Protein AF-A0A8S4NE63-F1 (afdb_monomer)

pLDDT: mean 76.61, std 19.75, range [28.47, 95.75]

Radius of gyration: 24.08 Å; Cα contacts (8 Å, |Δi|>4): 137; chains: 1; bounding box: 53×68×52 Å

Solvent-accessible surface area (backbone atoms only — not comparable to full-atom values): 14336 Å² total; per-residue (Å²): 134,92,79,85,94,75,84,70,96,78,74,45,88,95,63,77,79,89,84,83,63,96,71,78,83,85,83,58,92,89,65,84,88,86,85,87,80,88,84,86,62,91,88,54,95,63,92,72,51,78,50,92,50,95,82,35,42,81,83,86,81,90,81,88,78,76,79,88,54,84,86,70,75,74,86,55,63,64,88,93,41,57,55,80,74,49,83,29,73,80,66,88,80,49,66,39,70,41,96,84,15,52,44,50,57,41,59,74,69,42,43,67,58,50,45,57,51,38,66,75,46,26,34,55,83,29,82,46,61,39,70,66,29,44,54,50,50,55,50,40,38,73,74,33,59,38,64,48,38,67,66,35,38,52,53,48,50,53,53,45,54,74,75,36,84,82,48,63,47,47,54,36,17,67,54,26,35,50,72,61,52,57,59,46,53,59,51,51,55,59,60,64,72,65,82,78,92,76,84,78,83,79,80,82,79,80,79,82,78,88,76,90,84,89,132

Foldseek 3Di:
DDDDPDDDPPDDPVDDDDDDDPDDDDDDPPDDDDFDDDDDCPPPPDDADDDDDPSHDDTDDDDDDPDDDPLVPDFDADVPDGPSVQPFPPPVQASQADQNDRLRCCLPPPVVVLLVVLVVQFDLQLQAGDPSLQVVLVVCLVPPPLSVDPVSVVVSVRVCVVVPVPCSSSVSRNCSCVVVVVVVVVVVVVVVPDDDPPDDDDDPDPDDDDDDDDD

Mean predicted aligned error: 13.95 Å

Sequence (215 aa):
MIASLGEDEVYDYDSPVMRTYETPFELRERDEGLLTCNYNSMSKNSTTYWGDATSDEMCYAFVRYYPFNENMKYITNQGTRDACAVDTLSDGDTLGVVDGCDLDNFIKNEIPGIANATEMICDVTGLSCYSECLDAKKELIKTNVCVREEDAIEMTESFLSAAYFDLEPFWRAFHSCDEKIAAEETKDGNKAATMTTSLTLTALVFLNAFTKLFT

Structure (mmCIF, N/CA/C/O backbone):
data_AF-A0A8S4NE63-F1
#
_entry.id   AF-A0A8S4NE63-F1
#
loop_
_atom_site.group_PDB
_atom_site.id
_atom_site.type_symbol
_atom_site.label_atom_id
_atom_site.label_alt_id
_atom_site.label_comp_id
_atom_site.label_asym_id
_atom_site.label_entity_id
_atom_site.label_seq_id
_atom_site.pdbx_PDB_ins_code
_atom_site.Cartn_x
_atom_site.Cartn_y
_atom_site.Cartn_z
_atom_site.occupancy
_atom_site.B_iso_or_equiv
_atom_site.auth_seq_id
_atom_site.auth_comp_id
_atom_site.auth_asym_id
_atom_site.auth_atom_id
_atom_site.pdbx_PDB_model_num
ATOM 1 N N . MET A 1 1 ? 13.220 -22.358 -16.185 1.00 52.00 1 MET A N 1
ATOM 2 C CA . MET A 1 1 ? 14.647 -22.033 -15.951 1.00 52.00 1 MET A CA 1
ATOM 3 C C . MET A 1 1 ? 14.646 -20.720 -15.196 1.00 52.00 1 MET A C 1
ATOM 5 O O . MET A 1 1 ? 13.924 -19.841 -15.633 1.00 52.00 1 MET A O 1
ATOM 9 N N . ILE A 1 2 ? 15.353 -20.604 -14.071 1.00 68.00 2 ILE A N 1
ATOM 10 C CA . ILE A 1 2 ? 15.421 -19.343 -13.314 1.00 68.00 2 ILE A CA 1
ATOM 11 C C . ILE A 1 2 ? 16.606 -18.551 -13.868 1.00 68.00 2 ILE A C 1
ATOM 13 O O . ILE A 1 2 ? 17.734 -19.045 -13.835 1.00 68.00 2 ILE A O 1
ATOM 17 N N . ALA A 1 3 ? 16.346 -17.369 -14.419 1.00 75.38 3 ALA A N 1
ATOM 18 C CA . ALA A 1 3 ? 17.374 -16.430 -14.854 1.00 75.38 3 ALA A CA 1
ATOM 19 C C . ALA A 1 3 ? 17.484 -15.301 -13.821 1.00 75.38 3 ALA A C 1
ATOM 21 O O . ALA A 1 3 ? 16.465 -14.758 -13.403 1.00 75.38 3 ALA A O 1
ATOM 22 N N . SER A 1 4 ? 18.704 -14.954 -13.402 1.00 81.69 4 SER A N 1
ATOM 23 C CA . SER A 1 4 ? 18.925 -13.798 -12.525 1.00 81.69 4 SER A CA 1
ATOM 24 C C . SER A 1 4 ? 19.098 -12.538 -13.369 1.00 81.69 4 SER A C 1
ATOM 26 O O . SER A 1 4 ? 20.006 -12.465 -14.199 1.00 81.69 4 SER A O 1
ATOM 28 N N . LEU A 1 5 ? 18.223 -11.551 -13.152 1.00 79.62 5 LEU A N 1
ATOM 29 C CA . LEU A 1 5 ? 18.270 -10.233 -13.797 1.00 79.62 5 LEU A CA 1
ATOM 30 C C . LEU A 1 5 ? 19.201 -9.249 -13.078 1.00 79.62 5 LEU A C 1
ATOM 32 O O . LEU A 1 5 ? 19.330 -8.104 -13.515 1.00 79.62 5 LEU A O 1
ATOM 36 N N . GLY A 1 6 ? 19.856 -9.673 -11.998 1.00 79.12 6 GLY A N 1
ATOM 37 C CA . GLY A 1 6 ? 20.811 -8.873 -11.245 1.00 79.12 6 GLY A CA 1
ATOM 38 C C . GLY A 1 6 ? 20.745 -9.160 -9.750 1.00 79.12 6 GLY A C 1
ATOM 39 O O . GLY A 1 6 ? 19.672 -9.338 -9.190 1.00 79.12 6 GLY A O 1
ATOM 40 N N . GLU A 1 7 ? 21.912 -9.178 -9.117 1.00 83.56 7 GLU A N 1
ATOM 41 C CA . GLU A 1 7 ? 22.068 -9.221 -7.664 1.00 83.56 7 GLU A CA 1
ATOM 42 C C . GLU A 1 7 ? 22.929 -8.037 -7.228 1.00 83.56 7 GLU A C 1
ATOM 44 O O . GLU A 1 7 ? 23.972 -7.768 -7.837 1.00 83.56 7 GLU A O 1
ATOM 49 N N . ASP A 1 8 ? 22.472 -7.289 -6.232 1.00 83.56 8 ASP A N 1
ATOM 50 C CA . ASP A 1 8 ? 23.224 -6.191 -5.640 1.00 83.56 8 ASP A CA 1
ATOM 51 C C . ASP A 1 8 ? 23.355 -6.433 -4.137 1.00 83.56 8 ASP A C 1
ATOM 53 O O . ASP A 1 8 ? 22.449 -6.140 -3.362 1.00 83.56 8 ASP A O 1
ATOM 57 N N . GLU A 1 9 ? 24.470 -7.052 -3.739 1.00 80.81 9 GLU A N 1
ATOM 58 C CA . GLU A 1 9 ? 24.724 -7.402 -2.336 1.00 80.81 9 GLU A CA 1
ATOM 59 C C . GLU A 1 9 ? 24.854 -6.160 -1.439 1.00 80.81 9 GLU A C 1
ATOM 61 O O . GLU A 1 9 ? 24.621 -6.242 -0.233 1.00 80.81 9 GLU A O 1
ATOM 66 N N . VAL A 1 10 ? 25.239 -5.014 -2.015 1.00 82.06 10 VAL A N 1
ATOM 67 C CA . VAL A 1 10 ? 25.464 -3.753 -1.297 1.00 82.06 10 VAL A CA 1
ATOM 68 C C . VAL A 1 10 ? 24.826 -2.612 -2.085 1.00 82.06 10 VAL A C 1
ATOM 70 O O . VAL A 1 10 ? 25.502 -1.695 -2.551 1.00 82.06 10 VAL A O 1
ATOM 73 N N . TYR A 1 11 ? 23.507 -2.693 -2.245 1.00 83.81 11 TYR A N 1
ATOM 74 C CA . TYR A 1 11 ? 22.735 -1.624 -2.863 1.00 83.81 11 TYR A CA 1
ATOM 75 C C . TYR A 1 11 ? 22.861 -0.318 -2.060 1.00 83.81 11 TYR A C 1
ATOM 77 O O . TYR A 1 11 ? 22.680 -0.306 -0.841 1.00 83.81 11 TYR A O 1
ATOM 85 N N . ASP A 1 12 ? 23.145 0.780 -2.764 1.00 84.75 12 ASP A N 1
ATOM 86 C CA . ASP A 1 12 ? 23.167 2.141 -2.230 1.00 84.75 12 ASP A CA 1
ATOM 87 C C . ASP A 1 12 ? 22.096 2.980 -2.936 1.00 84.75 12 ASP A C 1
ATOM 89 O O . ASP A 1 12 ? 22.158 3.206 -4.150 1.00 84.75 12 ASP A O 1
ATOM 93 N N . TYR A 1 13 ? 21.114 3.443 -2.160 1.00 81.62 13 TYR A N 1
ATOM 94 C CA . TYR A 1 13 ? 20.011 4.265 -2.651 1.00 81.62 13 TYR A CA 1
ATOM 95 C C . TYR A 1 13 ? 20.493 5.576 -3.290 1.00 81.62 13 TYR A C 1
ATOM 97 O O . TYR A 1 13 ? 19.913 6.026 -4.279 1.00 81.62 13 TYR A O 1
ATOM 105 N N . ASP A 1 14 ? 21.588 6.158 -2.790 1.00 85.62 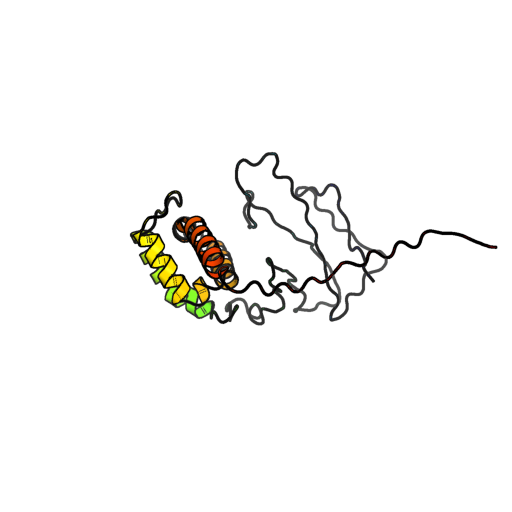14 ASP A N 1
ATOM 106 C CA . ASP A 1 14 ? 22.144 7.409 -3.316 1.00 85.62 14 ASP A CA 1
ATOM 107 C C . ASP A 1 14 ? 22.943 7.199 -4.618 1.00 85.62 14 ASP A C 1
ATOM 109 O O . ASP A 1 14 ? 23.322 8.164 -5.291 1.00 85.62 14 ASP A O 1
ATOM 113 N N . SER A 1 15 ? 23.189 5.944 -5.011 1.00 88.69 15 SER A N 1
ATOM 114 C CA . SER A 1 15 ? 23.967 5.594 -6.201 1.00 88.69 15 SER A CA 1
ATOM 115 C C . SER A 1 15 ? 23.384 4.391 -6.969 1.00 88.69 15 SER A C 1
ATOM 117 O O . SER A 1 15 ? 24.072 3.378 -7.150 1.00 88.69 15 SER A O 1
ATOM 119 N N . PRO A 1 16 ? 22.152 4.488 -7.508 1.00 87.12 16 PRO A N 1
ATOM 120 C CA . PRO A 1 16 ? 21.534 3.390 -8.242 1.00 87.12 16 PRO A CA 1
ATOM 121 C C . PRO A 1 16 ? 22.257 3.122 -9.571 1.00 87.12 16 PRO A C 1
ATOM 123 O O . PRO A 1 16 ? 22.572 4.039 -10.335 1.00 87.12 16 PRO A O 1
ATOM 126 N N . VAL A 1 17 ? 22.474 1.843 -9.894 1.00 86.94 17 VAL A N 1
ATOM 127 C CA . VAL A 1 17 ? 23.171 1.420 -11.119 1.00 86.94 17 VAL A CA 1
ATOM 128 C C . VAL A 1 17 ? 22.215 0.707 -12.072 1.00 86.94 17 VAL A C 1
ATOM 130 O O . VAL A 1 17 ? 21.671 -0.350 -11.765 1.00 86.94 17 VAL A O 1
ATOM 133 N N . MET A 1 18 ? 22.077 1.236 -13.290 1.00 87.00 18 MET A N 1
ATOM 134 C CA . MET A 1 18 ? 21.388 0.539 -14.379 1.00 87.00 18 MET A CA 1
ATOM 135 C C . MET A 1 18 ? 22.341 -0.440 -15.067 1.00 87.00 18 MET A C 1
ATOM 137 O O . MET A 1 18 ? 23.312 -0.029 -15.705 1.00 87.00 18 MET A O 1
ATOM 141 N N . ARG A 1 19 ? 22.046 -1.740 -14.986 1.00 87.06 19 ARG A N 1
ATOM 142 C CA . ARG A 1 19 ? 22.823 -2.785 -15.668 1.00 87.06 19 ARG A CA 1
ATOM 143 C C . ARG A 1 19 ? 22.271 -3.026 -17.069 1.00 87.06 19 ARG A C 1
ATOM 145 O O . ARG A 1 19 ? 21.065 -3.143 -17.261 1.00 87.06 19 ARG A O 1
ATOM 152 N N . THR A 1 20 ? 23.166 -3.083 -18.052 1.00 87.38 20 THR A N 1
ATOM 153 C CA . THR A 1 20 ? 22.828 -3.429 -19.438 1.00 87.38 20 THR A CA 1
ATOM 154 C C . THR A 1 20 ? 23.432 -4.786 -19.760 1.00 87.38 20 THR A C 1
ATOM 156 O O . THR A 1 20 ? 24.616 -5.004 -19.519 1.00 87.38 20 THR A O 1
ATOM 159 N N . TYR A 1 21 ? 22.621 -5.684 -20.308 1.00 86.31 21 TYR A N 1
ATOM 160 C CA . TYR A 1 21 ? 23.040 -7.026 -20.692 1.00 86.31 21 TYR A CA 1
ATOM 161 C C . TYR A 1 21 ? 23.361 -7.068 -22.186 1.00 86.31 21 TYR A C 1
ATOM 163 O O . TYR A 1 21 ? 22.580 -6.570 -22.993 1.00 86.31 21 TYR A O 1
ATOM 171 N N . GLU A 1 22 ? 24.498 -7.667 -22.561 1.00 88.19 22 GLU A N 1
ATOM 172 C CA . GLU A 1 22 ? 24.872 -7.828 -23.977 1.00 88.19 22 GLU A CA 1
ATOM 173 C C . GLU A 1 22 ? 23.848 -8.676 -24.740 1.00 88.19 22 GLU A C 1
ATOM 175 O O . GLU A 1 22 ? 23.527 -8.387 -25.890 1.00 88.19 22 GLU A O 1
ATOM 180 N N . THR A 1 23 ? 23.319 -9.711 -24.083 1.00 88.88 23 THR A N 1
ATOM 181 C CA . THR A 1 23 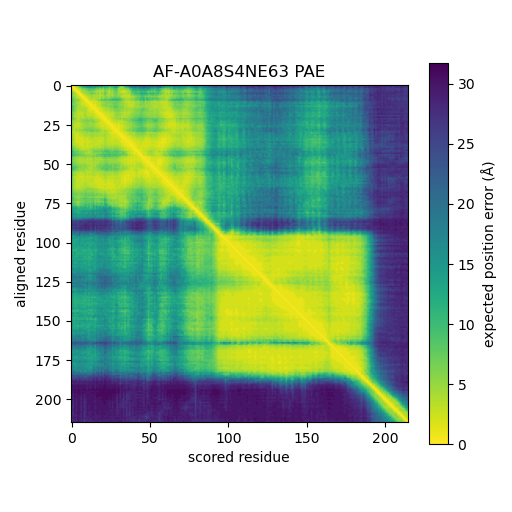? 22.194 -10.506 -24.578 1.00 88.88 23 THR A CA 1
ATOM 182 C C . THR A 1 23 ? 20.961 -10.179 -23.737 1.00 88.88 23 THR A C 1
ATOM 184 O O . THR A 1 23 ? 20.974 -10.457 -22.537 1.00 88.88 23 THR A O 1
ATOM 187 N N . PRO A 1 24 ? 19.909 -9.584 -24.325 1.00 87.50 24 PRO A N 1
ATOM 188 C CA . PRO A 1 24 ? 18.663 -9.312 -23.619 1.00 87.50 24 PRO A CA 1
ATOM 189 C C . PRO A 1 24 ? 17.991 -10.597 -23.134 1.00 87.50 24 PRO A C 1
ATOM 191 O O . PRO A 1 24 ? 18.050 -11.632 -23.801 1.00 87.50 24 PRO A O 1
ATOM 194 N N . PHE A 1 25 ? 17.306 -10.509 -21.998 1.00 88.31 25 PHE A N 1
ATOM 195 C CA . PHE A 1 25 ? 16.437 -11.578 -21.525 1.00 88.31 25 PHE A CA 1
ATOM 196 C C . PHE A 1 25 ? 15.101 -11.521 -22.265 1.00 88.31 25 PHE A C 1
ATOM 198 O O . PHE A 1 25 ? 14.496 -10.456 -22.390 1.00 88.31 25 PHE A O 1
ATOM 205 N N . GLU A 1 26 ? 14.645 -12.670 -22.753 1.00 89.12 26 GLU A N 1
ATOM 206 C CA . GLU A 1 26 ? 13.307 -12.817 -23.319 1.00 89.12 26 GLU A CA 1
ATOM 207 C C . GLU A 1 26 ? 12.349 -13.208 -22.191 1.00 89.12 26 GLU A C 1
ATOM 209 O O . GLU A 1 26 ? 12.474 -14.300 -21.639 1.00 89.12 26 GLU A O 1
ATOM 214 N N . LEU A 1 27 ? 11.420 -12.312 -21.850 1.00 85.19 27 LEU A N 1
ATOM 215 C CA . LEU A 1 27 ? 10.306 -12.599 -20.948 1.00 85.19 27 LEU A CA 1
ATOM 216 C C . LEU A 1 27 ? 9.079 -12.958 -21.789 1.00 85.19 27 LEU A C 1
ATOM 218 O O . LEU A 1 27 ? 8.706 -12.206 -22.694 1.00 85.19 27 LEU A O 1
ATOM 222 N N . ARG A 1 28 ? 8.465 -14.105 -21.512 1.00 86.25 28 ARG A N 1
ATOM 223 C CA . ARG A 1 28 ? 7.280 -14.604 -22.213 1.00 86.25 28 ARG A CA 1
ATOM 224 C C . ARG A 1 28 ? 6.052 -14.551 -21.319 1.00 86.25 28 ARG A C 1
ATOM 226 O O . ARG A 1 28 ? 6.136 -14.426 -20.101 1.00 86.25 28 ARG A O 1
ATOM 233 N N . GLU A 1 29 ? 4.887 -14.671 -21.945 1.00 81.38 29 GLU A N 1
ATOM 234 C CA . GLU A 1 29 ? 3.635 -14.836 -21.212 1.00 81.38 29 GLU A CA 1
ATOM 235 C C . GLU A 1 29 ? 3.746 -16.009 -20.229 1.00 81.38 29 GLU A C 1
ATOM 237 O O . GLU A 1 29 ? 4.175 -17.101 -20.613 1.00 81.38 29 GLU A O 1
ATOM 242 N N . ARG A 1 30 ? 3.289 -15.781 -18.989 1.00 80.44 30 ARG A N 1
ATOM 243 C CA . ARG A 1 30 ? 3.319 -16.727 -17.856 1.00 80.44 30 ARG A CA 1
ATOM 244 C C . ARG A 1 30 ? 4.692 -16.978 -17.232 1.00 80.44 30 ARG A C 1
ATOM 246 O O . ARG A 1 30 ? 4.792 -17.848 -16.370 1.00 80.44 30 ARG A O 1
ATOM 253 N N . ASP A 1 31 ? 5.725 -16.250 -17.640 1.00 84.38 31 ASP A N 1
ATOM 254 C CA . ASP A 1 31 ? 6.942 -16.197 -16.838 1.00 84.38 31 ASP A CA 1
ATOM 255 C C . ASP A 1 31 ? 6.675 -15.414 -15.543 1.00 84.38 31 ASP A C 1
ATOM 257 O O . ASP A 1 31 ? 5.925 -14.437 -15.535 1.00 84.38 31 ASP A O 1
ATOM 261 N N . GLU A 1 32 ? 7.307 -15.840 -14.451 1.00 81.62 32 GLU A N 1
ATOM 262 C CA . GLU A 1 32 ? 7.187 -15.212 -13.134 1.00 81.62 32 GLU A CA 1
ATOM 263 C C . GLU A 1 32 ? 8.479 -14.467 -12.785 1.00 81.62 32 GLU A C 1
ATOM 265 O O . GLU A 1 32 ? 9.588 -14.994 -12.936 1.00 81.62 32 GLU A O 1
ATOM 270 N N . GLY A 1 33 ? 8.332 -13.232 -12.306 1.00 82.12 33 GLY A N 1
ATOM 271 C CA . GLY A 1 33 ? 9.422 -12.447 -11.740 1.00 82.12 33 GLY A CA 1
ATOM 272 C C . GLY A 1 33 ? 9.457 -12.590 -10.222 1.00 82.12 33 GLY A C 1
ATOM 273 O O . GLY A 1 33 ? 8.422 -12.504 -9.569 1.00 82.12 33 GLY A O 1
ATOM 274 N N . LEU A 1 34 ? 10.650 -12.767 -9.655 1.00 85.56 34 LEU A N 1
ATOM 275 C CA . LEU A 1 34 ? 10.867 -12.724 -8.210 1.00 85.56 34 LEU A CA 1
ATOM 276 C C . LEU A 1 34 ? 11.848 -11.600 -7.885 1.00 85.56 34 LEU A C 1
ATOM 278 O O . LEU A 1 34 ? 12.967 -11.583 -8.401 1.00 85.56 34 LEU A O 1
ATOM 282 N N . LEU A 1 35 ? 11.429 -10.693 -7.006 1.00 87.00 35 LEU A N 1
ATOM 283 C CA . LEU A 1 35 ? 12.271 -9.659 -6.419 1.00 87.00 35 LEU A CA 1
ATOM 284 C C . LEU A 1 35 ? 12.392 -9.919 -4.919 1.00 87.00 35 LEU A C 1
ATOM 286 O O . LEU A 1 35 ? 11.386 -10.032 -4.224 1.00 87.00 35 LEU A O 1
ATOM 290 N N . THR A 1 36 ? 13.626 -9.978 -4.428 1.00 89.19 36 THR A N 1
ATOM 291 C CA . THR A 1 36 ? 13.920 -10.112 -3.000 1.00 89.19 36 THR A CA 1
ATOM 292 C C . THR A 1 36 ? 14.719 -8.899 -2.550 1.00 89.19 36 THR A C 1
ATOM 294 O O . THR A 1 36 ? 15.833 -8.687 -3.027 1.00 89.19 36 THR A O 1
ATOM 297 N N . CYS A 1 37 ? 14.168 -8.130 -1.613 1.00 89.50 37 CYS A N 1
ATOM 298 C CA . CYS A 1 37 ? 14.857 -7.024 -0.955 1.00 89.50 37 CYS A CA 1
ATOM 299 C C . CYS A 1 37 ? 15.244 -7.428 0.472 1.00 89.50 37 CYS A C 1
ATOM 301 O O . CYS A 1 37 ? 14.449 -8.035 1.188 1.00 89.50 37 CYS A O 1
ATOM 303 N N . ASN A 1 38 ? 16.468 -7.095 0.884 1.00 90.88 38 ASN A N 1
ATOM 304 C CA . ASN A 1 38 ? 16.950 -7.325 2.244 1.00 90.88 38 ASN A CA 1
ATOM 305 C C . ASN A 1 38 ? 17.094 -5.981 2.961 1.00 90.88 38 ASN A C 1
ATOM 307 O O . ASN A 1 38 ? 17.802 -5.101 2.477 1.00 90.88 38 ASN A O 1
ATOM 311 N N . TYR A 1 39 ? 16.464 -5.849 4.127 1.00 89.12 39 TYR A N 1
ATOM 312 C CA . TYR A 1 39 ? 16.448 -4.614 4.913 1.00 89.12 39 TYR A CA 1
ATOM 313 C C . TYR A 1 39 ? 17.247 -4.760 6.206 1.00 89.12 39 TYR A C 1
ATOM 315 O O . TYR A 1 39 ? 17.322 -5.842 6.793 1.00 89.12 39 TYR A O 1
ATOM 323 N N . ASN A 1 40 ? 17.808 -3.650 6.687 1.00 88.50 40 ASN A N 1
ATOM 324 C CA . ASN A 1 40 ? 18.495 -3.585 7.973 1.00 88.50 40 ASN A CA 1
ATOM 325 C C . ASN A 1 40 ? 17.795 -2.593 8.908 1.00 88.50 40 ASN A C 1
ATOM 327 O O . ASN A 1 40 ? 17.952 -1.382 8.783 1.00 88.50 40 ASN A O 1
ATOM 331 N N . SER A 1 41 ? 17.078 -3.124 9.896 1.00 90.12 41 SER A N 1
ATOM 332 C CA . SER A 1 41 ? 16.345 -2.343 10.895 1.00 90.12 41 SER A CA 1
ATOM 333 C C . SER A 1 41 ? 17.103 -2.143 12.215 1.00 90.12 41 SER A C 1
ATOM 335 O O . SER A 1 41 ? 16.537 -1.597 13.157 1.00 90.12 41 SER A O 1
ATOM 337 N N . MET A 1 42 ? 18.387 -2.529 12.316 1.00 92.31 42 MET A N 1
ATOM 338 C CA . MET A 1 42 ? 19.141 -2.488 13.586 1.00 92.31 42 MET A CA 1
ATOM 339 C C . MET A 1 42 ? 19.244 -1.090 14.217 1.00 92.31 42 MET A C 1
ATOM 341 O O . MET A 1 42 ? 19.470 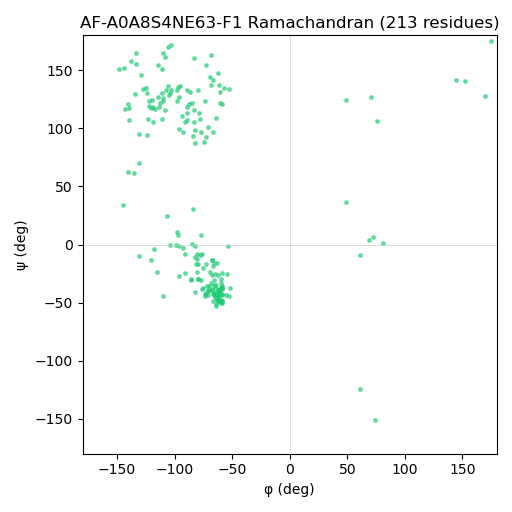-0.977 15.420 1.00 92.31 42 MET A O 1
ATOM 345 N N . SER A 1 43 ? 19.123 -0.027 13.419 1.00 89.62 43 SER A N 1
ATOM 346 C CA . SER A 1 43 ? 19.185 1.368 13.873 1.00 89.62 43 SER A CA 1
ATOM 347 C C . SER A 1 43 ? 17.812 2.024 14.066 1.00 89.62 43 SER A C 1
ATOM 349 O O . SER A 1 43 ? 17.751 3.196 14.442 1.00 89.62 43 SER A O 1
ATOM 351 N N . LYS A 1 44 ? 16.712 1.307 13.803 1.00 87.19 44 LYS A N 1
ATOM 352 C CA . LYS A 1 44 ? 15.344 1.830 13.893 1.00 87.19 44 LYS A CA 1
ATOM 353 C C . LYS A 1 44 ? 14.727 1.446 15.241 1.00 87.19 44 LYS A C 1
ATOM 355 O O . LYS A 1 44 ? 14.830 0.309 15.686 1.00 87.19 44 LYS A O 1
ATOM 360 N N . ASN A 1 45 ? 14.065 2.409 15.884 1.00 89.62 45 ASN A N 1
ATOM 361 C CA . ASN A 1 45 ? 13.383 2.213 17.174 1.00 89.62 45 ASN A CA 1
ATOM 362 C C . ASN A 1 45 ? 11.880 1.927 17.023 1.00 89.62 45 ASN A C 1
ATOM 364 O O . ASN A 1 45 ? 11.181 1.757 18.019 1.00 89.62 45 ASN A O 1
ATOM 368 N N . SER A 1 46 ? 11.382 1.921 15.792 1.00 82.19 46 SER A N 1
ATOM 369 C CA . SER A 1 46 ? 9.993 1.661 15.436 1.00 82.19 46 SER A CA 1
ATOM 370 C C . SER A 1 46 ? 9.956 0.759 14.211 1.00 82.19 46 SER A C 1
ATOM 372 O O . SER A 1 46 ? 10.919 0.719 13.441 1.00 82.19 46 SER A O 1
ATOM 374 N N . THR A 1 47 ? 8.841 0.058 14.025 1.00 81.88 47 THR A N 1
ATOM 375 C CA . THR A 1 47 ? 8.559 -0.644 12.773 1.00 81.88 47 THR A CA 1
ATOM 376 C C . THR A 1 47 ? 8.582 0.351 11.617 1.00 81.88 47 THR A C 1
ATOM 378 O O . THR A 1 47 ? 8.032 1.448 11.734 1.00 81.88 47 THR A O 1
ATOM 381 N N . THR A 1 48 ? 9.242 -0.025 10.525 1.00 80.06 48 THR A N 1
ATOM 382 C CA . THR A 1 48 ? 9.206 0.711 9.262 1.00 80.06 48 THR A CA 1
ATOM 383 C C . THR A 1 48 ? 8.306 -0.045 8.297 1.00 80.06 48 THR A C 1
ATOM 385 O O . THR A 1 48 ? 8.443 -1.261 8.161 1.00 80.06 48 THR A O 1
ATOM 388 N N . TYR A 1 49 ? 7.378 0.672 7.674 1.00 81.25 49 TYR A N 1
ATOM 389 C CA . TYR A 1 49 ? 6.410 0.127 6.728 1.00 81.25 49 TYR A CA 1
ATOM 390 C C . TYR A 1 49 ? 6.777 0.528 5.302 1.00 81.25 49 TYR A C 1
ATOM 392 O O . TYR A 1 49 ? 7.678 1.344 5.088 1.00 81.25 49 TYR A O 1
ATOM 400 N N . TRP A 1 50 ? 6.095 -0.074 4.331 1.00 82.12 50 TRP A N 1
ATOM 401 C CA . TRP A 1 50 ? 6.201 0.360 2.946 1.00 82.12 50 TRP A CA 1
ATOM 402 C C . TRP A 1 50 ? 5.604 1.764 2.782 1.00 82.12 50 TRP A C 1
ATOM 404 O O . TRP A 1 50 ? 4.575 2.058 3.390 1.00 82.12 50 TRP A O 1
ATOM 414 N N . GLY A 1 51 ? 6.218 2.616 1.960 1.00 74.00 51 GLY A N 1
ATOM 415 C CA . GLY A 1 51 ? 5.683 3.948 1.679 1.00 74.00 51 GLY A CA 1
ATOM 416 C C . GLY A 1 51 ? 6.591 4.819 0.818 1.00 74.00 51 GLY A C 1
ATOM 417 O O . GLY A 1 51 ? 7.709 4.434 0.477 1.00 74.00 51 GLY A O 1
ATOM 418 N N . ASP A 1 52 ? 6.086 6.005 0.468 1.00 74.88 52 ASP A N 1
ATOM 419 C CA . ASP A 1 52 ? 6.773 6.972 -0.397 1.00 74.88 52 ASP A CA 1
ATOM 420 C C . ASP A 1 52 ? 7.648 7.988 0.356 1.00 74.88 52 ASP A C 1
ATOM 422 O O . ASP A 1 52 ? 8.392 8.759 -0.263 1.00 74.88 52 ASP A O 1
ATOM 426 N N . ALA A 1 53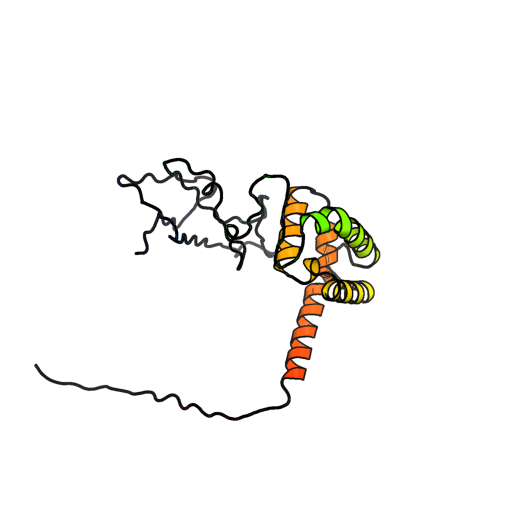 ? 7.583 8.017 1.691 1.00 73.88 53 ALA A N 1
ATOM 427 C CA . ALA A 1 53 ? 8.375 8.943 2.489 1.00 73.88 53 ALA A CA 1
ATOM 428 C C . ALA A 1 53 ? 9.798 8.422 2.741 1.00 73.88 53 ALA A C 1
ATOM 430 O O . ALA A 1 53 ? 10.084 7.232 2.712 1.00 73.88 53 ALA A O 1
ATOM 431 N N . THR A 1 54 ? 10.713 9.330 3.092 1.00 81.81 54 THR A N 1
ATOM 432 C CA . THR A 1 54 ? 12.101 8.975 3.450 1.00 81.81 54 THR A CA 1
ATOM 433 C C . THR A 1 54 ? 12.220 8.187 4.758 1.00 81.81 54 THR A C 1
ATOM 435 O O . THR A 1 54 ? 13.292 7.669 5.077 1.00 81.81 54 THR A O 1
ATOM 438 N N . SER A 1 55 ? 11.152 8.142 5.555 1.00 82.38 55 SER A N 1
ATOM 439 C CA . SER A 1 55 ? 11.047 7.308 6.754 1.00 82.38 55 SER A CA 1
ATOM 440 C C . SER A 1 55 ? 10.672 5.861 6.455 1.00 82.38 55 SER A C 1
ATOM 442 O O . SER A 1 55 ? 10.871 5.023 7.340 1.00 82.38 55 SER A O 1
ATOM 444 N N . ASP A 1 56 ? 10.156 5.604 5.256 1.00 83.94 56 ASP A N 1
ATOM 445 C CA . ASP A 1 56 ? 9.511 4.363 4.847 1.00 83.94 56 ASP A CA 1
ATOM 446 C C . ASP A 1 56 ? 10.462 3.538 3.970 1.00 83.94 56 ASP A C 1
ATOM 448 O O . ASP A 1 56 ? 11.551 3.992 3.608 1.00 83.94 56 ASP A O 1
ATOM 452 N N . GLU A 1 57 ? 10.077 2.303 3.656 1.00 87.31 57 GLU A N 1
ATOM 453 C CA . GLU A 1 57 ? 10.862 1.407 2.801 1.00 87.31 57 GLU A CA 1
ATOM 454 C C . GLU A 1 57 ? 10.145 1.102 1.482 1.00 87.31 57 GLU A C 1
ATOM 456 O O . GLU A 1 57 ? 8.920 1.105 1.384 1.00 87.31 57 GLU A O 1
ATOM 461 N N . MET A 1 58 ? 10.919 0.771 0.450 1.00 86.25 58 MET A N 1
ATOM 462 C CA . MET A 1 58 ? 10.408 0.351 -0.858 1.00 86.25 58 MET A CA 1
ATOM 463 C C . MET A 1 58 ? 11.143 -0.897 -1.344 1.00 86.25 58 MET A C 1
ATOM 465 O O . MET A 1 58 ? 12.295 -1.136 -0.979 1.00 86.25 58 MET A O 1
ATOM 469 N N . CYS A 1 59 ? 10.503 -1.685 -2.208 1.00 86.62 59 CYS A N 1
ATOM 470 C CA . CYS A 1 59 ? 11.134 -2.813 -2.898 1.00 86.62 59 CYS A CA 1
ATOM 471 C C . CYS A 1 59 ? 10.830 -2.734 -4.393 1.00 86.62 59 CYS A C 1
ATOM 473 O O . CYS A 1 59 ? 9.778 -3.191 -4.836 1.00 86.62 59 CYS A O 1
ATOM 475 N N . TYR A 1 60 ? 11.738 -2.147 -5.176 1.00 86.12 60 TYR A N 1
ATOM 476 C CA . TYR A 1 60 ? 11.534 -1.970 -6.614 1.00 86.12 60 TYR A CA 1
ATOM 477 C C . TYR A 1 60 ? 12.705 -2.468 -7.449 1.00 86.12 60 TYR A C 1
ATOM 479 O O . TYR A 1 60 ? 13.872 -2.305 -7.098 1.00 86.12 60 TYR A O 1
ATOM 487 N N . ALA A 1 61 ? 12.365 -3.001 -8.621 1.00 86.31 61 ALA A N 1
ATOM 488 C CA . ALA A 1 61 ? 13.295 -3.247 -9.708 1.00 86.31 61 ALA A CA 1
ATOM 489 C C . ALA A 1 61 ? 12.813 -2.504 -10.956 1.00 86.31 61 ALA A C 1
ATOM 491 O O . ALA A 1 61 ? 11.702 -2.717 -11.438 1.00 86.31 61 ALA A O 1
ATOM 492 N N . PHE A 1 62 ? 13.666 -1.641 -11.505 1.00 87.12 62 PHE A N 1
ATOM 493 C CA . PHE A 1 62 ? 13.360 -0.899 -12.724 1.00 87.12 62 PHE A CA 1
ATOM 494 C C . PHE A 1 62 ? 13.894 -1.652 -13.942 1.00 87.12 62 PHE A C 1
ATOM 496 O O . PHE A 1 62 ? 15.104 -1.724 -14.166 1.00 87.12 62 PHE A O 1
ATOM 503 N N . VAL A 1 63 ? 12.989 -2.188 -14.761 1.00 86.88 63 VAL A N 1
ATOM 504 C CA . VAL A 1 63 ? 13.339 -2.944 -15.970 1.00 86.88 63 VAL A CA 1
ATOM 505 C C . VAL A 1 63 ? 13.074 -2.099 -17.212 1.00 86.88 63 VAL A C 1
ATOM 507 O O . VAL A 1 63 ? 11.983 -1.569 -17.409 1.00 86.88 63 VAL A O 1
ATOM 510 N N . ARG A 1 64 ? 14.076 -1.991 -18.090 1.00 88.69 64 ARG A N 1
ATOM 511 C CA . ARG A 1 64 ? 13.907 -1.439 -19.442 1.00 88.69 64 ARG A CA 1
ATOM 512 C C . ARG A 1 64 ? 13.759 -2.595 -20.421 1.00 88.69 64 ARG A C 1
ATOM 514 O O . ARG A 1 64 ? 14.654 -3.431 -20.504 1.00 88.69 64 ARG A O 1
ATOM 521 N N . TYR A 1 65 ? 12.664 -2.622 -21.169 1.00 89.19 65 TYR A N 1
ATOM 522 C CA . TYR A 1 65 ? 12.350 -3.705 -22.098 1.00 89.19 65 TYR A CA 1
ATOM 523 C C . TYR A 1 65 ? 11.895 -3.165 -23.459 1.00 89.19 65 TYR A C 1
ATOM 525 O O . TYR A 1 65 ? 11.584 -1.982 -23.614 1.00 89.19 65 TYR A O 1
ATOM 533 N N . TYR A 1 66 ? 11.887 -4.043 -24.459 1.00 89.56 66 TYR A N 1
ATOM 534 C CA . TYR A 1 66 ? 11.329 -3.786 -25.782 1.00 89.56 66 TYR A CA 1
ATOM 535 C C . TYR A 1 66 ? 10.769 -5.094 -26.376 1.00 89.56 66 TYR A C 1
ATOM 537 O O . TYR A 1 66 ? 11.315 -6.159 -26.083 1.00 89.56 66 TYR A O 1
ATOM 545 N N . PRO A 1 67 ? 9.736 -5.038 -27.241 1.00 91.50 67 PRO A N 1
ATOM 546 C CA . PRO A 1 67 ? 8.950 -3.854 -27.606 1.00 91.50 67 PRO A CA 1
ATOM 547 C C . PRO A 1 67 ? 8.094 -3.338 -26.438 1.00 91.50 67 PRO A C 1
ATOM 549 O O . PRO A 1 67 ? 7.889 -4.040 -25.455 1.00 91.50 67 PRO A O 1
ATOM 552 N N . PHE A 1 68 ? 7.616 -2.095 -26.540 1.00 85.62 68 PHE A N 1
ATOM 553 C CA . PHE A 1 68 ? 6.723 -1.513 -25.535 1.00 85.62 68 PHE A CA 1
ATOM 554 C C . PHE A 1 68 ? 5.419 -2.316 -25.425 1.00 85.62 68 PHE A C 1
ATOM 556 O O . PHE A 1 68 ? 4.830 -2.676 -26.445 1.00 85.62 68 PHE A O 1
ATOM 563 N N . ASN A 1 69 ? 4.967 -2.551 -24.193 1.00 81.00 69 ASN A N 1
ATOM 564 C CA . ASN A 1 69 ? 3.715 -3.223 -23.875 1.00 81.00 69 ASN A CA 1
ATOM 565 C C . ASN A 1 69 ? 3.052 -2.495 -22.701 1.00 81.00 69 ASN A C 1
ATOM 567 O O . ASN A 1 69 ? 3.600 -2.439 -21.604 1.00 81.00 69 ASN A O 1
ATOM 571 N N . GLU A 1 70 ? 1.867 -1.933 -22.912 1.00 75.81 70 GLU A N 1
ATOM 572 C CA . GLU A 1 70 ? 1.184 -1.152 -21.878 1.00 75.81 70 GLU A CA 1
ATOM 573 C C . GLU A 1 70 ? 0.828 -1.959 -20.623 1.00 75.81 70 GLU A C 1
ATOM 575 O O . GLU A 1 70 ? 0.820 -1.389 -19.533 1.00 75.81 70 GLU A O 1
ATOM 580 N N . ASN A 1 71 ? 0.653 -3.276 -20.759 1.00 71.75 71 ASN A N 1
ATOM 581 C CA . ASN A 1 71 ? 0.347 -4.185 -19.653 1.00 71.75 71 ASN A CA 1
ATOM 582 C C . ASN A 1 71 ? 1.572 -4.496 -18.776 1.00 71.75 71 ASN A C 1
ATOM 584 O O . ASN A 1 71 ? 1.442 -5.114 -17.729 1.00 71.75 71 ASN A O 1
ATOM 588 N N . MET A 1 72 ? 2.772 -4.075 -19.187 1.00 73.56 72 MET A N 1
ATOM 589 C CA . MET A 1 72 ? 4.025 -4.288 -18.451 1.00 73.56 72 MET A CA 1
ATOM 590 C C . MET A 1 72 ? 4.546 -2.997 -17.798 1.00 73.56 72 MET A C 1
ATOM 592 O O . MET A 1 72 ? 5.751 -2.840 -17.599 1.00 73.56 72 MET A O 1
ATOM 596 N N . LYS A 1 73 ? 3.668 -2.025 -17.516 1.00 71.94 73 LYS A N 1
ATOM 597 C CA . LYS A 1 73 ? 4.057 -0.770 -16.848 1.00 71.94 73 LYS A CA 1
ATOM 598 C C . LYS A 1 73 ? 4.403 -0.980 -15.374 1.00 71.94 73 LYS A C 1
ATOM 600 O O . LYS A 1 73 ? 5.404 -0.438 -14.917 1.00 71.94 73 LYS A O 1
ATOM 605 N N . TYR A 1 74 ? 3.599 -1.771 -14.666 1.00 72.31 74 TYR A N 1
ATOM 606 C CA . TYR A 1 74 ? 3.768 -2.065 -13.247 1.00 72.31 74 TYR A CA 1
ATOM 607 C C . TYR A 1 74 ? 3.440 -3.533 -13.004 1.00 72.31 74 TYR A C 1
ATOM 609 O O . TYR A 1 74 ? 2.341 -3.983 -13.310 1.00 72.31 74 TYR A O 1
ATOM 617 N N . ILE A 1 75 ? 4.413 -4.269 -12.477 1.00 74.69 75 ILE A N 1
ATOM 618 C CA . ILE A 1 75 ? 4.251 -5.654 -12.041 1.00 74.69 75 ILE A CA 1
ATOM 619 C C . ILE A 1 75 ? 4.677 -5.645 -10.581 1.00 74.69 75 ILE A C 1
ATOM 621 O O . ILE A 1 75 ? 5.848 -5.423 -10.277 1.00 74.69 75 ILE A O 1
ATOM 625 N N . THR A 1 76 ? 3.714 -5.781 -9.683 1.00 72.56 76 THR A N 1
ATOM 626 C CA . THR A 1 76 ? 3.943 -5.721 -8.242 1.00 72.56 76 THR A CA 1
ATOM 627 C C . THR A 1 76 ? 3.023 -6.709 -7.555 1.00 72.56 76 THR A C 1
ATOM 629 O O . THR A 1 76 ? 1.944 -6.995 -8.060 1.00 72.56 76 THR A O 1
ATOM 632 N N . ASN A 1 77 ? 3.454 -7.208 -6.406 1.00 69.62 77 ASN A N 1
ATOM 633 C CA . ASN A 1 77 ? 2.611 -7.964 -5.498 1.00 69.62 77 ASN A CA 1
ATOM 634 C C . ASN A 1 77 ? 2.678 -7.273 -4.139 1.00 69.62 77 ASN A C 1
ATOM 636 O O . ASN A 1 77 ? 3.766 -6.915 -3.682 1.00 69.62 77 ASN A O 1
ATOM 640 N N . GLN A 1 78 ? 1.530 -7.088 -3.497 1.00 66.12 78 GLN A N 1
ATOM 641 C CA . GLN A 1 78 ? 1.447 -6.604 -2.119 1.00 66.12 78 GLN A CA 1
ATOM 642 C C . GLN A 1 78 ? 0.950 -7.764 -1.257 1.00 66.12 78 GLN A C 1
ATOM 644 O O . GLN A 1 78 ? -0.186 -8.208 -1.395 1.00 66.12 78 GLN A O 1
ATOM 649 N N . GLY A 1 79 ? 1.840 -8.335 -0.441 1.00 68.00 79 GLY A N 1
ATOM 650 C CA . GLY A 1 79 ? 1.531 -9.539 0.333 1.00 68.00 79 GLY A CA 1
ATOM 651 C C . GLY A 1 79 ? 1.188 -10.737 -0.562 1.00 68.00 79 GLY A C 1
ATOM 652 O O . GLY A 1 79 ? 1.981 -11.136 -1.416 1.00 68.00 79 GLY A O 1
ATOM 653 N N . THR A 1 80 ? 0.011 -11.328 -0.355 1.00 61.31 80 THR A N 1
ATOM 654 C CA . THR A 1 80 ? -0.518 -12.439 -1.167 1.00 61.31 80 THR A CA 1
ATOM 655 C C . THR A 1 80 ? -1.198 -11.993 -2.458 1.00 61.31 80 THR A C 1
ATOM 657 O O . THR A 1 80 ? -1.655 -12.845 -3.223 1.00 61.31 80 THR A O 1
ATOM 660 N N . ARG A 1 81 ? -1.271 -10.685 -2.721 1.00 61.22 81 ARG A N 1
ATOM 661 C CA . ARG A 1 81 ? -1.998 -10.148 -3.868 1.00 61.22 81 ARG A CA 1
ATOM 662 C C . ARG A 1 81 ? -1.151 -10.103 -5.115 1.00 61.22 81 ARG A C 1
ATOM 664 O O . ARG A 1 81 ? -0.062 -9.533 -5.114 1.00 61.22 81 ARG A O 1
ATOM 671 N N . ASP A 1 82 ? -1.725 -10.620 -6.189 1.00 62.59 82 ASP A N 1
ATOM 672 C CA . ASP A 1 82 ? -1.255 -10.387 -7.543 1.00 62.59 82 ASP A CA 1
ATOM 673 C C . ASP A 1 82 ? -1.833 -9.052 -8.035 1.00 62.59 82 ASP A C 1
ATOM 675 O O . ASP A 1 82 ? -3.027 -8.971 -8.333 1.00 62.59 82 ASP A O 1
ATOM 679 N N . ALA A 1 83 ? -1.028 -7.983 -8.104 1.00 58.19 83 ALA A N 1
ATOM 680 C CA . ALA A 1 83 ? -1.545 -6.702 -8.600 1.00 58.19 83 ALA A CA 1
ATOM 681 C C . ALA A 1 83 ? -1.899 -6.759 -10.096 1.00 58.19 83 ALA A C 1
ATOM 683 O O . ALA A 1 83 ? -2.605 -5.879 -10.581 1.00 58.19 83 ALA A O 1
ATOM 684 N N . CYS A 1 84 ? -1.465 -7.798 -10.822 1.00 56.53 84 CYS A N 1
ATOM 685 C CA . CYS A 1 84 ? -1.919 -8.074 -12.182 1.00 56.53 84 CYS A CA 1
ATOM 686 C C . CYS A 1 84 ? -3.295 -8.764 -12.224 1.00 56.53 84 CYS A C 1
ATOM 688 O O . CYS A 1 84 ? -3.928 -8.749 -13.276 1.00 56.53 84 CYS A O 1
ATOM 690 N N . ALA A 1 85 ? -3.778 -9.341 -11.115 1.00 53.44 85 ALA A N 1
ATOM 691 C CA . ALA A 1 85 ? -5.136 -9.886 -10.999 1.00 53.44 85 ALA A CA 1
ATOM 692 C C . ALA A 1 85 ? -6.188 -8.810 -10.674 1.00 53.44 85 ALA A C 1
ATOM 694 O O . ALA A 1 85 ? -7.390 -9.066 -10.759 1.00 53.44 85 ALA A O 1
ATOM 695 N N . VAL A 1 86 ? -5.745 -7.599 -10.323 1.00 52.72 86 VAL A N 1
ATOM 696 C CA . VAL A 1 86 ? -6.611 -6.435 -10.149 1.00 52.72 86 VAL A CA 1
ATOM 697 C C . VAL A 1 86 ? -6.872 -5.838 -11.536 1.00 52.72 86 VAL A C 1
ATOM 699 O O . VAL A 1 86 ? -6.165 -4.940 -11.987 1.00 52.72 86 VAL A O 1
ATOM 702 N N . ASP A 1 87 ? -7.905 -6.343 -12.217 1.00 45.28 87 ASP A N 1
ATOM 703 C CA . ASP A 1 87 ? -8.401 -5.910 -13.544 1.00 45.28 87 ASP A CA 1
ATOM 704 C C . ASP A 1 87 ? -8.717 -4.389 -13.657 1.00 45.28 87 ASP A C 1
ATOM 706 O O . ASP A 1 87 ? -9.139 -3.898 -14.708 1.00 45.28 87 ASP A O 1
ATOM 710 N N . THR A 1 88 ? -8.551 -3.608 -12.585 1.00 43.81 88 THR A N 1
ATOM 711 C CA . THR A 1 88 ? -9.142 -2.274 -12.422 1.00 43.81 88 THR A CA 1
ATOM 712 C C . THR A 1 88 ? -8.169 -1.109 -12.291 1.00 43.81 88 THR A C 1
ATOM 714 O O . THR A 1 88 ? -8.624 0.024 -12.383 1.00 43.81 88 THR A O 1
ATOM 717 N N . LEU A 1 89 ? -6.847 -1.310 -12.251 1.00 46.69 89 LEU A N 1
ATOM 718 C CA . LEU A 1 89 ? -5.898 -0.182 -12.397 1.00 46.69 89 LEU A CA 1
ATOM 719 C C . LEU A 1 89 ? -5.739 0.299 -13.855 1.00 46.69 89 LEU A C 1
ATOM 721 O O . LEU A 1 89 ? -4.884 1.132 -14.162 1.00 46.69 89 LEU A O 1
ATOM 725 N N . SER A 1 90 ? -6.579 -0.218 -14.753 1.00 40.78 90 SER A N 1
ATOM 726 C CA . SER A 1 90 ? -6.523 -0.025 -16.201 1.00 40.78 90 SER A CA 1
ATOM 727 C C . SER A 1 90 ? -6.796 1.408 -16.669 1.00 40.78 90 SER A C 1
ATOM 729 O O . SER A 1 90 ? -6.399 1.735 -17.780 1.00 40.78 90 SER A O 1
ATOM 731 N N . ASP A 1 91 ? -7.413 2.273 -15.856 1.00 42.91 91 ASP A N 1
ATOM 732 C CA . ASP A 1 91 ? -7.818 3.616 -16.304 1.00 42.91 91 ASP A CA 1
ATOM 733 C C . ASP A 1 91 ? -7.707 4.708 -15.223 1.00 42.91 91 ASP A C 1
ATOM 735 O O . ASP A 1 91 ? -8.504 5.630 -15.202 1.00 42.91 91 ASP A O 1
ATOM 739 N N . GLY A 1 92 ? -6.733 4.652 -14.308 1.00 47.34 92 GLY A N 1
ATOM 740 C CA . GLY A 1 92 ? -6.313 5.807 -13.481 1.00 47.34 92 GLY A CA 1
ATOM 741 C C . GLY A 1 92 ? -7.336 6.475 -12.531 1.00 47.34 92 GLY A C 1
ATOM 742 O O . GLY A 1 92 ? -6.913 7.284 -11.713 1.00 47.34 92 GLY A O 1
ATOM 743 N N . ASP A 1 93 ? -8.628 6.132 -12.596 1.00 51.03 93 ASP A N 1
ATOM 744 C CA . ASP A 1 93 ? -9.748 6.812 -11.919 1.00 51.03 93 ASP A CA 1
ATOM 745 C C . ASP A 1 93 ? -10.691 5.849 -11.159 1.00 51.03 93 ASP A C 1
ATOM 747 O O . ASP A 1 93 ? -11.560 6.307 -10.409 1.00 51.03 93 ASP A O 1
ATOM 751 N N . THR A 1 94 ? -10.546 4.529 -11.330 1.00 58.25 94 THR A N 1
ATOM 752 C CA . THR A 1 94 ? -11.373 3.505 -10.661 1.00 58.25 94 THR A CA 1
ATOM 753 C C . THR A 1 94 ? -10.500 2.470 -9.966 1.00 58.25 94 THR A C 1
ATOM 755 O O . THR A 1 94 ? -9.556 1.969 -10.564 1.00 58.25 94 THR A O 1
ATOM 758 N N . LEU A 1 95 ? -10.823 2.134 -8.720 1.00 68.31 95 LEU A N 1
ATOM 759 C CA . LEU A 1 95 ? -10.111 1.129 -7.922 1.00 68.31 95 LEU A CA 1
ATOM 760 C C . LEU A 1 95 ? -10.707 -0.270 -8.094 1.00 68.31 95 LEU A C 1
ATOM 762 O O . LEU A 1 95 ? -9.994 -1.266 -7.976 1.00 68.31 95 LEU A O 1
ATOM 766 N N . GLY A 1 96 ? -11.985 -0.355 -8.468 1.00 75.19 96 GLY A N 1
ATOM 767 C CA . GLY A 1 96 ? -12.646 -1.616 -8.790 1.00 75.19 96 GLY A CA 1
ATOM 768 C C . GLY A 1 96 ? -12.983 -2.494 -7.589 1.00 75.19 96 GLY A C 1
ATOM 769 O O . GLY A 1 96 ? -13.270 -1.988 -6.506 1.00 75.19 96 GLY A O 1
ATOM 770 N N . VAL A 1 97 ? -13.018 -3.816 -7.809 1.00 81.19 97 VAL A N 1
ATOM 771 C CA . VAL A 1 97 ? -13.475 -4.799 -6.812 1.00 81.19 97 VAL A CA 1
ATOM 772 C C . VAL A 1 97 ? -12.312 -5.644 -6.291 1.00 81.19 97 VAL A C 1
ATOM 774 O O . VAL A 1 97 ? -11.665 -6.333 -7.075 1.00 81.19 97 VAL A O 1
ATOM 777 N N . VAL A 1 98 ? -12.101 -5.652 -4.973 1.00 76.19 98 VAL A N 1
ATOM 778 C CA . VAL A 1 98 ? -11.075 -6.447 -4.271 1.00 76.19 98 VAL A CA 1
ATOM 779 C C . VAL A 1 98 ? -11.753 -7.336 -3.235 1.00 76.19 98 VAL A C 1
ATOM 781 O O . VAL A 1 98 ? -12.455 -6.832 -2.370 1.00 76.19 98 VAL A O 1
ATOM 784 N N . ASP A 1 99 ? -11.621 -8.658 -3.356 1.00 79.25 99 ASP A N 1
ATOM 785 C CA . ASP A 1 99 ? -12.238 -9.648 -2.449 1.00 79.25 99 ASP A CA 1
ATOM 786 C C . ASP A 1 99 ? -13.739 -9.432 -2.184 1.00 79.25 99 ASP A C 1
ATOM 788 O O . ASP A 1 99 ? -14.277 -9.653 -1.101 1.00 79.25 99 ASP A O 1
ATOM 792 N N . GLY A 1 100 ? -14.455 -8.986 -3.220 1.00 83.44 100 GLY A N 1
ATOM 793 C CA . GLY A 1 100 ? -15.885 -8.680 -3.144 1.00 83.44 100 GLY A CA 1
ATOM 794 C C . GLY A 1 100 ? -16.217 -7.308 -2.546 1.00 83.44 100 GLY A C 1
ATOM 795 O O . GLY A 1 100 ? -17.396 -6.964 -2.467 1.00 83.44 100 GLY A O 1
ATOM 796 N N . CYS A 1 101 ? -15.216 -6.512 -2.172 1.00 87.94 101 CYS A N 1
ATOM 797 C CA . CYS A 1 101 ? -15.353 -5.098 -1.847 1.00 87.94 101 CYS A CA 1
ATOM 798 C C . CYS A 1 101 ? -15.291 -4.232 -3.108 1.00 87.94 101 CYS A C 1
ATOM 800 O O . CYS A 1 101 ? -14.279 -4.231 -3.798 1.00 87.94 101 CYS A O 1
ATOM 802 N N . ASP A 1 102 ? -16.337 -3.449 -3.374 1.00 90.00 102 ASP A N 1
ATOM 803 C CA . ASP A 1 102 ? -16.301 -2.341 -4.337 1.00 90.00 102 ASP A CA 1
ATOM 804 C C . ASP A 1 102 ? -15.577 -1.144 -3.698 1.00 90.00 102 ASP A C 1
ATOM 806 O O . ASP A 1 102 ? -16.171 -0.381 -2.929 1.00 90.00 102 ASP A O 1
ATOM 810 N N . LEU A 1 103 ? -14.279 -1.010 -3.986 1.00 85.69 103 LEU A N 1
ATOM 811 C CA . LEU A 1 103 ? -13.417 0.008 -3.382 1.00 85.69 103 LEU A CA 1
ATOM 812 C C . LEU A 1 103 ? -13.826 1.423 -3.782 1.00 85.69 103 LEU A C 1
ATOM 814 O O . LEU A 1 103 ? -13.752 2.337 -2.962 1.00 85.69 103 LEU A O 1
ATOM 818 N N . ASP A 1 104 ? -14.298 1.611 -5.015 1.00 85.69 104 ASP A N 1
ATOM 819 C CA . ASP A 1 104 ? -14.779 2.909 -5.485 1.00 85.69 104 ASP A CA 1
ATOM 820 C C . ASP A 1 104 ? -15.962 3.396 -4.652 1.00 85.69 104 ASP A C 1
ATOM 822 O O . ASP A 1 104 ? -15.976 4.541 -4.185 1.00 85.69 104 ASP A O 1
ATOM 826 N N . ASN A 1 105 ? -16.955 2.528 -4.455 1.00 89.62 105 ASN A N 1
ATOM 827 C CA . ASN A 1 105 ? -18.109 2.844 -3.628 1.00 89.62 105 ASN A CA 1
ATOM 828 C C . ASN A 1 105 ? -17.714 3.016 -2.156 1.00 89.62 105 ASN A C 1
ATOM 830 O O . ASN A 1 105 ? -18.155 3.974 -1.518 1.00 89.62 105 ASN A O 1
ATOM 834 N N . PHE A 1 106 ? -16.870 2.128 -1.632 1.00 92.44 106 PHE A N 1
ATOM 835 C CA . PHE A 1 106 ? -16.436 2.153 -0.238 1.00 92.44 106 PHE A CA 1
ATOM 836 C C . PHE A 1 106 ? -15.727 3.464 0.116 1.00 92.44 106 PHE A C 1
ATOM 838 O O . PHE A 1 106 ? -16.125 4.159 1.055 1.00 92.44 106 PHE A O 1
ATOM 845 N N . ILE A 1 107 ? -14.743 3.868 -0.690 1.00 88.88 107 ILE A N 1
ATOM 846 C CA . ILE A 1 107 ? -13.989 5.107 -0.484 1.00 88.88 107 ILE A CA 1
ATOM 847 C C . ILE A 1 107 ? -14.885 6.339 -0.604 1.00 88.88 107 ILE A C 1
ATOM 849 O O . ILE A 1 107 ? -14.809 7.241 0.231 1.00 88.88 107 ILE A O 1
ATOM 853 N N . LYS A 1 108 ? -15.744 6.398 -1.627 1.00 88.50 108 LYS A N 1
ATOM 854 C CA . LYS A 1 108 ? -16.545 7.601 -1.905 1.00 88.50 108 LYS A CA 1
ATOM 855 C C . LYS A 1 108 ? -17.710 7.768 -0.930 1.00 88.50 108 LYS A C 1
ATOM 857 O O . LYS A 1 108 ? -18.026 8.898 -0.561 1.00 88.50 108 LYS A O 1
ATOM 862 N N . ASN A 1 109 ? -18.350 6.671 -0.525 1.00 92.50 109 ASN A N 1
ATOM 863 C CA . ASN A 1 109 ? -19.643 6.722 0.159 1.00 92.50 109 ASN A CA 1
ATOM 864 C C . ASN A 1 109 ? -19.611 6.223 1.608 1.00 92.50 109 ASN A C 1
ATOM 866 O O . ASN A 1 109 ? -20.469 6.631 2.390 1.00 92.50 109 ASN A O 1
ATOM 870 N N . GLU A 1 110 ? -18.654 5.375 1.989 1.00 94.31 110 GLU A N 1
ATOM 871 C CA . GLU A 1 110 ? -18.656 4.718 3.305 1.00 94.31 110 GLU A CA 1
ATOM 872 C C . GLU A 1 110 ? -17.548 5.245 4.221 1.00 94.31 110 GLU A C 1
ATOM 874 O O . GLU A 1 110 ? -17.828 5.585 5.375 1.00 94.31 110 GLU A O 1
ATOM 879 N N . ILE A 1 111 ? -16.324 5.413 3.703 1.00 93.06 111 ILE A N 1
ATOM 880 C CA . ILE A 1 111 ? -15.177 5.919 4.474 1.00 93.06 111 ILE A CA 1
ATOM 881 C C . ILE A 1 111 ? -15.464 7.248 5.187 1.00 93.06 111 ILE A C 1
ATOM 883 O O . ILE A 1 111 ? -15.150 7.325 6.371 1.00 93.06 111 ILE A O 1
ATOM 887 N N . PRO A 1 112 ? -16.104 8.274 4.585 1.00 92.31 112 PRO A N 1
ATOM 888 C CA . PRO A 1 112 ? -16.384 9.518 5.307 1.00 92.31 112 PRO A CA 1
ATOM 889 C C . PRO A 1 112 ? -17.243 9.314 6.566 1.00 92.31 112 PRO A C 1
ATOM 891 O O . PRO A 1 112 ? -17.049 9.988 7.579 1.00 92.31 112 PRO A O 1
ATOM 894 N N . GLY A 1 113 ? -18.190 8.371 6.516 1.00 93.75 113 GLY A N 1
ATOM 895 C CA . GLY A 1 113 ? -19.031 8.016 7.658 1.00 93.75 113 GLY A CA 1
ATOM 896 C C . GLY A 1 113 ? -18.267 7.220 8.714 1.00 93.75 113 GLY A C 1
ATOM 897 O O . GLY A 1 113 ? -18.398 7.507 9.904 1.00 93.75 113 GLY A O 1
ATOM 898 N N . ILE A 1 114 ? -17.446 6.261 8.275 1.00 94.69 114 ILE A N 1
ATOM 899 C CA . ILE A 1 114 ? -16.587 5.458 9.154 1.00 94.69 114 ILE A CA 1
ATOM 900 C C . ILE A 1 114 ? -15.572 6.358 9.862 1.00 94.69 114 ILE A C 1
ATOM 902 O O . ILE A 1 114 ? -15.479 6.300 11.082 1.00 94.69 114 ILE A O 1
ATOM 906 N N . ALA A 1 115 ?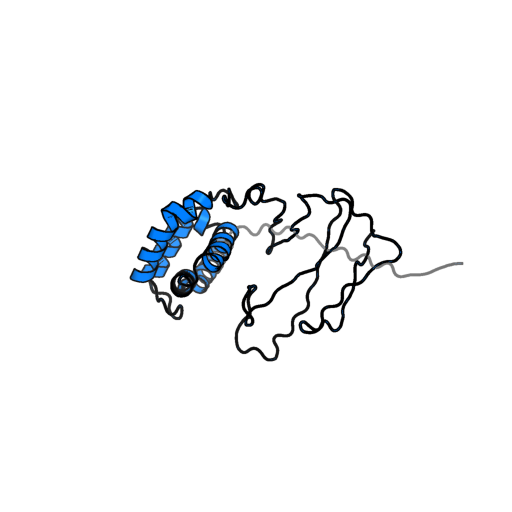 -14.889 7.244 9.136 1.00 91.81 115 ALA A N 1
ATOM 907 C CA . ALA A 1 115 ? -13.891 8.152 9.687 1.00 91.81 115 ALA A CA 1
ATOM 908 C C . ALA A 1 115 ? -14.471 9.061 10.774 1.00 91.81 115 ALA A C 1
ATOM 910 O O . ALA A 1 115 ? -13.944 9.104 11.883 1.00 91.81 115 ALA A O 1
ATOM 911 N N . ASN A 1 116 ? -15.616 9.696 10.504 1.00 91.88 116 ASN A N 1
ATOM 912 C CA . ASN A 1 116 ? -16.295 10.536 11.490 1.00 91.88 116 ASN A CA 1
ATOM 913 C C . ASN A 1 116 ? -16.717 9.732 12.736 1.00 91.88 116 ASN A C 1
ATOM 915 O O . ASN A 1 116 ? -16.539 10.183 13.864 1.00 91.88 116 ASN A O 1
ATOM 919 N N . ALA A 1 117 ? -17.242 8.514 12.558 1.00 92.56 117 ALA A N 1
ATOM 920 C CA . ALA A 1 117 ? -17.601 7.657 13.686 1.00 92.56 117 ALA A CA 1
ATOM 921 C C . ALA A 1 117 ? -16.367 7.244 14.507 1.00 92.56 117 ALA A C 1
ATOM 923 O O . ALA A 1 117 ? -16.398 7.331 15.733 1.00 92.56 117 ALA A O 1
ATOM 924 N N . THR A 1 118 ? -15.282 6.843 13.841 1.00 93.06 118 THR A N 1
ATOM 925 C CA . THR A 1 118 ? -14.011 6.453 14.458 1.00 93.06 118 THR A CA 1
ATOM 926 C C . THR A 1 118 ? -13.408 7.602 15.262 1.00 93.06 118 THR A C 1
ATOM 928 O O . THR A 1 118 ? -13.072 7.400 16.425 1.00 93.06 118 THR A O 1
ATOM 931 N N . GLU A 1 119 ? -13.339 8.817 14.713 1.00 89.12 119 GLU A N 1
ATOM 932 C CA . GLU A 1 119 ? -12.831 9.995 15.435 1.00 89.12 119 GLU A CA 1
ATOM 933 C C . GLU A 1 119 ? -13.637 10.318 16.704 1.00 89.12 119 GLU A C 1
ATOM 935 O O . GLU A 1 119 ? -13.086 10.837 17.675 1.00 89.12 119 GLU A O 1
ATOM 940 N N . MET A 1 120 ? -14.935 9.997 16.724 1.00 90.62 120 MET A N 1
ATOM 941 C CA . MET A 1 120 ? -15.802 10.253 17.876 1.00 90.62 120 MET A CA 1
ATOM 942 C C . MET A 1 120 ? -15.667 9.222 19.004 1.00 90.62 120 MET A C 1
ATOM 944 O O . MET A 1 120 ? -15.939 9.563 20.157 1.00 90.62 120 MET A O 1
ATOM 948 N N . ILE A 1 121 ? -15.328 7.968 18.691 1.00 94.88 121 ILE A N 1
ATOM 949 C CA . ILE A 1 121 ? -15.424 6.848 19.648 1.00 94.88 121 ILE A CA 1
ATOM 950 C C . ILE A 1 121 ? -14.096 6.137 19.918 1.00 94.88 121 ILE A C 1
ATOM 952 O O . ILE A 1 121 ? -14.020 5.356 20.868 1.00 94.88 121 ILE A O 1
ATOM 956 N N . CYS A 1 122 ? -13.070 6.377 19.103 1.00 94.44 122 CYS A N 1
ATOM 957 C CA . CYS A 1 122 ? -11.752 5.758 19.210 1.00 94.44 122 CYS A CA 1
ATOM 958 C C . CYS A 1 122 ? -10.693 6.752 19.707 1.00 94.44 122 CYS A C 1
ATOM 960 O O . CYS A 1 122 ? -10.861 7.969 19.649 1.00 94.44 122 CYS A O 1
ATOM 962 N N . ASP A 1 123 ? -9.577 6.222 20.208 1.00 88.75 123 ASP A N 1
ATOM 963 C CA . ASP A 1 123 ? -8.421 7.029 20.590 1.00 88.75 123 ASP A CA 1
ATOM 964 C C . ASP A 1 123 ? -7.633 7.434 19.340 1.00 88.75 123 ASP A C 1
ATOM 966 O O . ASP A 1 123 ? -6.939 6.613 18.742 1.00 88.75 123 ASP A O 1
ATOM 970 N N . VAL A 1 124 ? -7.696 8.713 18.967 1.00 87.00 124 VAL A N 1
ATOM 971 C CA . VAL A 1 124 ? -6.967 9.261 17.808 1.00 87.00 124 VAL A CA 1
ATOM 972 C C . VAL A 1 124 ? -5.444 9.185 17.935 1.00 87.00 124 VAL A C 1
ATOM 974 O O . VAL A 1 124 ? -4.729 9.304 16.942 1.00 87.00 124 VAL A O 1
ATOM 977 N N . THR A 1 125 ? -4.920 8.958 19.143 1.00 86.88 125 THR A N 1
ATOM 978 C CA . THR A 1 125 ? -3.488 8.698 19.342 1.00 86.88 125 THR A CA 1
ATOM 979 C C . THR A 1 125 ? -3.104 7.251 19.032 1.00 86.88 125 THR A C 1
ATOM 981 O O . THR A 1 125 ? -1.916 6.951 18.930 1.00 86.88 125 THR A O 1
ATOM 984 N N . GLY A 1 126 ? -4.085 6.356 18.874 1.00 85.94 126 GLY A N 1
ATOM 985 C CA . GLY A 1 126 ? -3.895 4.921 18.660 1.00 85.94 126 GLY A CA 1
ATOM 986 C C . GLY A 1 126 ? -3.337 4.162 19.862 1.00 85.94 126 GLY A C 1
ATOM 987 O O . GLY A 1 126 ? -3.072 2.971 19.753 1.00 85.94 126 GLY A O 1
ATOM 988 N N . LEU A 1 127 ? -3.140 4.822 21.008 1.00 86.88 127 LEU A N 1
ATOM 989 C CA . LEU A 1 127 ? -2.493 4.217 22.175 1.00 86.88 127 LEU A CA 1
ATOM 990 C C . LEU A 1 127 ? -3.448 3.344 22.995 1.00 86.88 127 LEU A C 1
ATOM 992 O O . LEU A 1 127 ? -2.998 2.473 23.742 1.00 86.88 127 LEU A O 1
ATOM 996 N N . SER A 1 128 ? -4.757 3.585 22.892 1.00 92.00 128 SER A N 1
ATOM 997 C CA . SER A 1 128 ? -5.771 2.899 23.690 1.00 92.00 128 SER A CA 1
ATOM 998 C C . SER A 1 128 ? -6.961 2.438 22.853 1.00 92.00 128 SER A C 1
ATOM 1000 O O . SER A 1 128 ? -7.628 3.227 22.201 1.00 92.00 128 SER A O 1
ATOM 1002 N N . CYS A 1 129 ? -7.334 1.167 22.981 1.00 94.31 129 CYS A N 1
ATOM 1003 C CA . CYS A 1 129 ? -8.611 0.677 22.465 1.00 94.31 129 CYS A CA 1
ATOM 1004 C C . CYS A 1 129 ? -9.726 0.815 23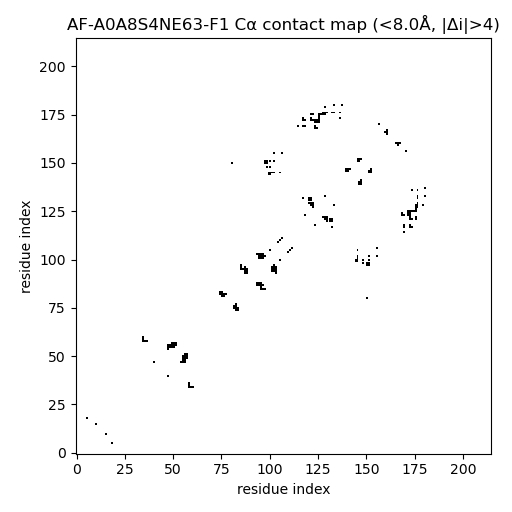.512 1.00 94.31 129 CYS A C 1
ATOM 1006 O O . CYS A 1 129 ? -9.751 0.041 24.485 1.00 94.31 129 CYS A O 1
ATOM 1008 N N . TYR A 1 130 ? -10.641 1.766 23.304 1.00 94.06 130 TYR A N 1
ATOM 1009 C CA . TYR A 1 130 ? -11.860 1.939 24.105 1.00 94.06 130 TYR A CA 1
ATOM 1010 C C . TYR A 1 130 ? -12.897 0.849 23.803 1.00 94.06 130 TYR A C 1
ATOM 1012 O O . TYR A 1 130 ? -12.905 0.273 22.717 1.00 94.06 130 TYR A O 1
ATOM 1020 N N . SER A 1 131 ? -13.776 0.557 24.765 1.00 94.56 131 SER A N 1
ATOM 1021 C CA . SER A 1 131 ? -14.837 -0.451 24.611 1.00 94.56 131 SER A CA 1
ATOM 1022 C C . SER A 1 131 ? -15.775 -0.136 23.448 1.00 94.56 131 SER A C 1
ATOM 1024 O O . SER A 1 131 ? -16.092 -1.010 22.652 1.00 94.56 131 SER A O 1
ATOM 1026 N N . GLU A 1 132 ? -16.162 1.126 23.316 1.00 94.50 132 GLU A N 1
ATOM 1027 C CA . GLU A 1 132 ? -17.086 1.622 22.307 1.00 94.50 132 GLU A CA 1
ATOM 1028 C C . GLU A 1 132 ? -16.475 1.518 20.905 1.00 94.50 132 GLU A C 1
ATOM 1030 O O . GLU A 1 132 ? -17.145 1.083 19.971 1.00 94.50 132 GLU A O 1
ATOM 1035 N N . CYS A 1 133 ? -15.183 1.842 20.778 1.00 95.75 133 CYS A N 1
ATOM 1036 C CA . CYS A 1 133 ? -14.417 1.642 19.549 1.00 95.75 133 CYS A CA 1
ATOM 1037 C C . CYS A 1 133 ? -14.309 0.156 19.183 1.00 95.75 133 CYS A C 1
ATOM 1039 O O . CYS A 1 133 ? -14.535 -0.218 18.034 1.00 95.75 133 CYS A O 1
ATOM 1041 N N . LEU A 1 134 ? -14.007 -0.702 20.165 1.00 95.62 134 LEU A N 1
ATOM 1042 C CA . LEU A 1 134 ? -13.891 -2.146 19.966 1.00 95.62 134 LEU A CA 1
ATOM 1043 C C . LEU A 1 134 ? -15.200 -2.752 19.453 1.00 95.62 134 LEU A C 1
ATOM 1045 O O . LEU A 1 134 ? -15.189 -3.514 18.486 1.00 95.62 134 LEU A O 1
ATOM 1049 N N . ASP A 1 135 ? -16.318 -2.412 20.092 1.00 95.62 135 ASP A N 1
ATOM 1050 C CA . ASP A 1 135 ? -17.638 -2.922 19.728 1.00 95.62 135 ASP A CA 1
ATOM 1051 C C . ASP A 1 135 ? -18.058 -2.423 18.340 1.00 95.62 135 ASP A C 1
ATOM 1053 O O . ASP A 1 135 ? -18.523 -3.215 17.516 1.00 95.62 135 ASP A O 1
ATOM 1057 N N . ALA A 1 136 ? -17.819 -1.142 18.042 1.00 95.12 136 ALA A N 1
ATOM 1058 C CA . ALA A 1 136 ? -18.088 -0.572 16.726 1.00 95.12 136 ALA A CA 1
ATOM 1059 C C . ALA A 1 136 ? -17.233 -1.218 15.627 1.00 95.12 136 ALA A C 1
ATOM 1061 O O . ALA A 1 136 ? -17.767 -1.580 14.579 1.00 95.12 136 ALA A O 1
ATOM 1062 N N . LYS A 1 137 ? -15.930 -1.430 15.866 1.00 95.44 137 LYS A N 1
ATOM 1063 C CA . LYS A 1 137 ? -15.041 -2.085 14.896 1.00 95.44 137 LYS A CA 1
ATOM 1064 C C . LYS A 1 137 ? -15.450 -3.535 14.645 1.00 95.44 137 LYS A C 1
ATOM 1066 O O . LYS A 1 137 ? -15.508 -3.959 13.495 1.00 95.44 137 LYS A O 1
ATOM 1071 N N . LYS A 1 138 ? -15.813 -4.286 15.688 1.00 95.75 138 LYS A N 1
ATOM 1072 C CA . LYS A 1 138 ? -16.330 -5.657 15.531 1.00 95.75 138 LYS A CA 1
ATOM 1073 C C . LYS A 1 138 ? -17.621 -5.700 14.722 1.00 95.75 138 LYS A C 1
ATOM 1075 O O . LYS A 1 138 ? -17.808 -6.624 13.933 1.00 95.75 138 LYS A O 1
ATOM 1080 N N . GLU A 1 139 ? -18.519 -4.739 14.916 1.00 95.44 139 GLU A N 1
ATOM 1081 C CA . GLU A 1 139 ? -19.745 -4.662 14.123 1.00 95.44 139 GLU A CA 1
ATOM 1082 C C . GLU A 1 139 ? -19.458 -4.279 12.665 1.00 95.44 139 GLU A C 1
ATOM 1084 O O . GLU A 1 139 ? -20.028 -4.876 11.751 1.00 95.44 139 GLU A O 1
ATOM 1089 N N . LEU A 1 140 ? -18.516 -3.361 12.431 1.00 95.50 140 LEU A N 1
ATOM 1090 C CA . LEU A 1 140 ? -18.041 -3.011 11.090 1.00 95.50 140 LEU A CA 1
ATOM 1091 C C . LEU A 1 140 ? -17.459 -4.229 10.363 1.00 95.50 140 LEU A C 1
ATOM 1093 O O . LEU A 1 140 ? -17.892 -4.518 9.255 1.00 95.50 140 LEU A O 1
ATOM 1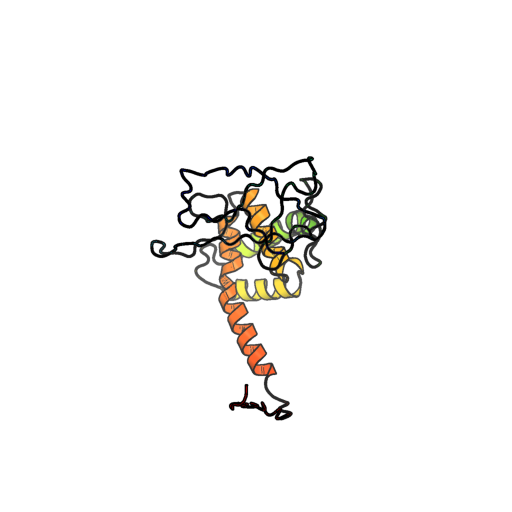097 N N . ILE A 1 141 ? -16.574 -5.004 10.997 1.00 95.12 141 ILE A N 1
ATOM 1098 C CA . ILE A 1 141 ? -16.006 -6.240 10.419 1.00 95.12 141 ILE A CA 1
ATOM 1099 C C . ILE A 1 141 ? -17.111 -7.255 10.062 1.00 95.12 141 ILE A C 1
ATOM 1101 O O . ILE A 1 141 ? -17.050 -7.946 9.045 1.00 95.12 141 ILE A O 1
ATOM 1105 N N . LYS A 1 142 ? -18.170 -7.362 10.870 1.00 95.31 142 LYS A N 1
ATOM 1106 C CA . LYS A 1 142 ? -19.282 -8.283 10.572 1.00 95.31 142 LYS A CA 1
ATOM 1107 C C . LYS A 1 142 ? -20.131 -7.825 9.390 1.00 95.31 142 LYS A C 1
ATOM 1109 O O . LYS A 1 142 ? -20.595 -8.659 8.615 1.00 95.31 142 LYS A O 1
ATOM 1114 N N . THR A 1 143 ? -20.379 -6.524 9.287 1.00 95.56 143 THR A N 1
ATOM 1115 C CA . THR A 1 143 ? -21.384 -5.961 8.373 1.00 95.56 143 THR A CA 1
ATOM 1116 C C . THR A 1 143 ? -20.800 -5.478 7.052 1.00 95.56 143 THR A C 1
ATOM 1118 O O . THR A 1 143 ? -21.499 -5.500 6.041 1.00 95.56 143 THR A O 1
ATOM 1121 N N . ASN A 1 144 ? -19.529 -5.089 7.038 1.00 95.62 144 ASN A N 1
ATOM 1122 C CA . ASN A 1 144 ? -18.877 -4.462 5.904 1.00 95.62 144 ASN A CA 1
ATOM 1123 C C . ASN A 1 144 ? -17.796 -5.379 5.324 1.00 95.62 144 ASN A C 1
ATOM 1125 O O . ASN A 1 144 ? -16.831 -5.723 6.003 1.00 95.62 144 ASN A O 1
ATOM 1129 N N . VAL A 1 145 ? -17.956 -5.772 4.058 1.00 94.56 145 VAL A N 1
ATOM 1130 C CA . VAL A 1 145 ? -16.977 -6.622 3.363 1.00 94.56 145 VAL A CA 1
ATOM 1131 C C . VAL A 1 145 ? -15.616 -5.937 3.240 1.00 94.56 145 VAL A C 1
ATOM 1133 O O . VAL A 1 145 ? -14.608 -6.559 3.531 1.00 94.56 145 VAL A O 1
ATOM 1136 N N . CYS A 1 146 ? -15.579 -4.643 2.939 1.00 92.94 146 CYS A N 1
ATOM 1137 C CA . CYS A 1 146 ? -14.341 -3.892 2.746 1.00 92.94 146 CYS A CA 1
ATOM 1138 C C . CYS A 1 146 ? -13.516 -3.715 4.023 1.00 92.94 146 CYS A C 1
ATOM 1140 O O . CYS A 1 146 ? -12.306 -3.553 3.952 1.00 92.94 146 CYS A O 1
ATOM 1142 N N . VAL A 1 147 ? -14.167 -3.733 5.190 1.00 94.69 147 VAL A N 1
ATOM 1143 C CA . VAL A 1 147 ? -13.486 -3.689 6.496 1.00 94.69 147 VAL A CA 1
ATOM 1144 C C . VAL A 1 147 ? -13.075 -5.085 6.964 1.00 94.69 147 VAL A C 1
ATOM 1146 O O . VAL A 1 147 ? -12.115 -5.224 7.716 1.00 94.69 147 VAL A O 1
ATOM 1149 N N . ARG A 1 148 ? -13.829 -6.116 6.568 1.00 92.88 148 ARG A N 1
ATOM 1150 C CA . ARG A 1 148 ? -13.554 -7.503 6.946 1.00 92.88 148 ARG A CA 1
ATOM 1151 C C . ARG A 1 148 ? -12.364 -8.080 6.202 1.00 92.88 148 ARG A C 1
ATOM 1153 O O . ARG A 1 148 ? -11.570 -8.788 6.810 1.00 92.88 148 ARG A O 1
ATOM 1160 N N . GLU A 1 149 ? -12.306 -7.838 4.899 1.00 88.50 149 GLU A N 1
ATOM 1161 C CA . GLU A 1 149 ? -11.229 -8.355 4.072 1.00 88.50 149 GLU A CA 1
ATOM 1162 C C . GLU A 1 149 ? -9.996 -7.465 4.274 1.00 88.50 149 GLU A C 1
ATOM 1164 O O . GLU A 1 149 ? -10.007 -6.284 3.919 1.00 88.50 149 GLU A O 1
ATOM 1169 N N . GLU A 1 150 ? -8.946 -8.038 4.873 1.00 84.56 150 GLU A N 1
ATOM 1170 C CA . GLU A 1 150 ? -7.664 -7.369 5.167 1.00 84.56 150 GLU A CA 1
ATOM 1171 C C . GLU A 1 150 ? -7.097 -6.689 3.919 1.00 84.56 150 GLU A C 1
ATOM 1173 O O . GLU A 1 150 ? -6.612 -5.556 3.954 1.00 84.56 150 GLU A O 1
ATOM 1178 N N . ASP A 1 151 ? -7.282 -7.348 2.780 1.00 78.88 151 ASP A N 1
ATOM 1179 C CA . ASP A 1 151 ? -6.797 -6.838 1.526 1.00 78.88 151 ASP A CA 1
ATOM 1180 C C . ASP A 1 151 ? -7.547 -5.541 1.117 1.00 78.88 151 ASP A C 1
ATOM 1182 O O . ASP A 1 151 ? -6.955 -4.497 0.804 1.00 78.88 151 ASP A O 1
ATOM 1186 N N . ALA A 1 152 ? -8.875 -5.532 1.172 1.00 84.06 152 ALA A N 1
ATOM 1187 C CA . ALA A 1 152 ? -9.655 -4.352 0.800 1.00 84.06 152 ALA A CA 1
ATOM 1188 C C . ALA A 1 152 ? -9.323 -3.122 1.671 1.00 84.06 152 ALA A C 1
ATOM 1190 O O . ALA A 1 152 ? -9.213 -2.003 1.147 1.00 84.06 152 ALA A O 1
ATOM 1191 N N . ILE A 1 153 ? -9.112 -3.315 2.978 1.00 88.19 153 ILE A N 1
ATOM 1192 C CA . ILE A 1 153 ? -8.829 -2.203 3.891 1.00 88.19 153 ILE A CA 1
ATOM 1193 C C . ILE A 1 153 ? -7.418 -1.634 3.699 1.00 88.19 153 ILE A C 1
ATOM 1195 O O . ILE A 1 153 ? -7.282 -0.415 3.618 1.00 88.19 153 ILE A O 1
ATOM 1199 N N . GLU A 1 154 ? -6.395 -2.473 3.511 1.00 83.31 154 GLU A N 1
ATOM 1200 C CA . GLU A 1 154 ? -5.019 -2.012 3.262 1.00 83.31 154 GLU A CA 1
ATOM 1201 C C . GLU A 1 154 ? -4.914 -1.259 1.922 1.00 83.31 154 GLU A C 1
ATOM 1203 O O . GLU A 1 154 ? -4.244 -0.229 1.837 1.00 83.31 154 GLU A O 1
ATOM 1208 N N . MET A 1 155 ? -5.636 -1.692 0.878 1.00 78.94 155 MET A N 1
ATOM 1209 C CA . MET A 1 155 ? -5.652 -0.950 -0.393 1.00 78.94 155 MET A CA 1
ATOM 1210 C C . MET A 1 155 ? -6.346 0.403 -0.244 1.00 78.94 155 MET A C 1
ATOM 1212 O O . MET A 1 155 ? -5.906 1.400 -0.819 1.00 78.94 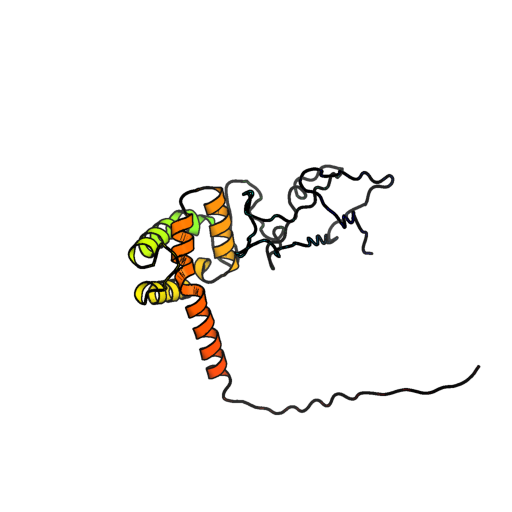155 MET A O 1
ATOM 1216 N N . THR A 1 156 ? -7.416 0.443 0.551 1.00 85.31 156 THR A N 1
ATOM 1217 C CA . THR A 1 156 ? -8.109 1.690 0.872 1.00 85.31 156 THR A CA 1
ATOM 1218 C C . THR A 1 156 ? -7.185 2.653 1.613 1.00 85.31 156 THR A C 1
ATOM 1220 O O . THR A 1 156 ? -7.111 3.824 1.243 1.00 85.31 156 THR A O 1
ATOM 1223 N N . GLU A 1 157 ? -6.452 2.167 2.616 1.00 86.69 157 GLU A N 1
ATOM 1224 C CA . GLU A 1 157 ? -5.476 2.952 3.373 1.00 86.69 157 GLU A CA 1
ATOM 1225 C C . GLU A 1 157 ? -4.342 3.468 2.494 1.00 86.69 157 GLU A C 1
ATOM 1227 O O . GLU A 1 157 ? -4.060 4.667 2.517 1.00 86.69 157 GLU A O 1
ATOM 1232 N N . SER A 1 158 ? -3.743 2.602 1.676 1.00 78.50 158 SER A N 1
ATOM 1233 C CA . SER A 1 158 ? -2.666 2.974 0.758 1.00 78.50 158 SER A CA 1
ATOM 1234 C C . SER A 1 158 ? -3.116 4.061 -0.223 1.00 78.50 158 SER A C 1
ATOM 1236 O O . SER A 1 158 ? -2.486 5.117 -0.325 1.00 78.50 158 SER A O 1
ATOM 1238 N N . PHE A 1 159 ? -4.259 3.857 -0.885 1.00 78.69 159 PHE A N 1
ATOM 1239 C CA . PHE A 1 159 ? -4.792 4.819 -1.847 1.00 78.69 159 PHE A CA 1
ATOM 1240 C C . PHE A 1 159 ? -5.128 6.162 -1.195 1.00 78.69 159 PHE A C 1
ATOM 1242 O O . PHE A 1 159 ? -4.761 7.223 -1.704 1.00 78.69 159 PHE A O 1
ATOM 1249 N N . LEU A 1 160 ? -5.826 6.131 -0.060 1.00 82.62 160 LEU A N 1
ATOM 1250 C CA . LEU A 1 160 ? -6.258 7.345 0.617 1.00 82.62 160 LEU A CA 1
ATOM 1251 C C . LEU A 1 160 ? -5.098 8.109 1.244 1.00 82.62 160 LEU A C 1
ATOM 1253 O O . LEU A 1 160 ? -5.115 9.334 1.198 1.00 82.62 160 LEU A O 1
ATOM 1257 N N . SER A 1 161 ? -4.085 7.421 1.765 1.00 79.19 161 SER A N 1
ATOM 1258 C CA . SER A 1 161 ? -2.883 8.065 2.303 1.00 79.19 161 SER A CA 1
ATOM 1259 C C . SER A 1 161 ? -2.047 8.719 1.199 1.00 79.19 161 SER A C 1
ATOM 1261 O O . SER A 1 161 ? -1.481 9.788 1.416 1.00 79.19 161 SER A O 1
ATOM 1263 N N . ALA A 1 162 ? -2.029 8.140 -0.008 1.00 70.38 162 ALA A N 1
ATOM 1264 C CA . ALA A 1 162 ? -1.398 8.755 -1.176 1.00 70.38 162 ALA A CA 1
ATOM 1265 C C . ALA A 1 162 ? -2.188 9.967 -1.712 1.00 70.38 162 ALA A C 1
ATOM 1267 O O . ALA A 1 162 ? -1.596 10.944 -2.175 1.00 70.38 162 ALA A O 1
ATOM 1268 N N . ALA A 1 163 ? -3.523 9.922 -1.654 1.00 73.25 163 ALA A N 1
ATOM 1269 C CA . ALA A 1 163 ? -4.391 10.981 -2.171 1.00 73.25 163 ALA A CA 1
ATOM 1270 C C . ALA A 1 163 ? -4.643 12.130 -1.171 1.00 73.25 163 ALA A C 1
ATOM 1272 O O . ALA A 1 163 ? -4.847 13.274 -1.589 1.00 73.25 163 ALA A O 1
ATOM 1273 N N . TYR A 1 164 ? -4.636 11.849 0.137 1.00 75.94 164 TYR A N 1
ATOM 1274 C CA . TYR A 1 164 ? -5.028 12.772 1.204 1.00 75.94 164 TYR A CA 1
ATOM 1275 C C . TYR A 1 164 ? -4.094 12.661 2.420 1.00 75.94 164 TYR A C 1
ATOM 1277 O O . TYR A 1 164 ? -4.186 11.734 3.221 1.00 75.94 164 TYR A O 1
ATOM 1285 N N . PHE A 1 165 ? -3.245 13.673 2.615 1.00 60.88 165 PHE A N 1
ATOM 1286 C CA . PHE A 1 165 ? -2.226 13.698 3.676 1.00 60.88 165 PHE A CA 1
ATOM 1287 C C . PHE A 1 165 ? -2.771 13.741 5.122 1.00 60.88 165 PHE A C 1
ATOM 1289 O O . PHE A 1 165 ? -2.024 13.455 6.052 1.00 60.88 165 PHE A O 1
ATOM 1296 N N . ASP A 1 166 ? -4.050 14.072 5.339 1.00 79.31 166 ASP A N 1
ATOM 1297 C CA . ASP A 1 166 ? -4.612 14.324 6.680 1.00 79.31 166 ASP A CA 1
ATOM 1298 C C . ASP A 1 166 ? -5.358 13.121 7.300 1.00 79.31 166 ASP A C 1
ATOM 1300 O O . ASP A 1 166 ? -6.033 13.268 8.318 1.00 79.31 166 ASP A O 1
ATOM 1304 N N . LEU A 1 167 ? -5.251 11.919 6.717 1.00 83.38 167 LEU A N 1
ATOM 1305 C CA . LEU A 1 167 ? -5.960 10.723 7.207 1.00 83.38 167 LEU A CA 1
ATOM 1306 C C . LEU A 1 167 ? -5.161 9.867 8.203 1.00 83.38 167 LEU A C 1
ATOM 1308 O O . LEU A 1 167 ? -5.701 8.912 8.757 1.00 83.38 167 LEU A O 1
ATOM 1312 N N . GLU A 1 168 ? -3.908 10.222 8.500 1.00 83.56 168 GLU A N 1
ATOM 1313 C CA . GLU A 1 168 ? -3.072 9.486 9.461 1.00 83.56 168 GLU A CA 1
ATOM 1314 C C . GLU A 1 168 ? -3.728 9.345 10.858 1.00 83.56 168 GLU A C 1
ATOM 1316 O O . GLU A 1 168 ? -3.702 8.245 11.416 1.00 83.56 168 GLU A O 1
ATOM 1321 N N . PRO A 1 169 ? -4.360 10.384 11.455 1.00 87.19 169 PRO A N 1
ATOM 1322 C CA . PRO A 1 169 ? -5.037 10.234 12.746 1.00 87.19 169 PRO A CA 1
ATOM 1323 C C . PRO A 1 169 ? -6.219 9.261 12.692 1.00 87.19 169 PRO A C 1
ATOM 1325 O O . PRO A 1 169 ? -6.443 8.525 13.652 1.00 87.19 169 PRO A O 1
ATOM 1328 N N . PHE A 1 170 ? -6.945 9.231 11.570 1.00 91.06 170 PHE A N 1
ATOM 1329 C CA . PHE A 1 170 ? -8.043 8.293 11.359 1.00 91.06 170 PHE A CA 1
ATOM 1330 C C . PHE A 1 170 ? -7.530 6.854 11.332 1.00 91.06 170 PHE A C 1
ATOM 1332 O O . PHE A 1 170 ? -8.022 6.039 12.110 1.00 91.06 170 PHE A O 1
ATOM 1339 N N . TRP A 1 171 ? -6.526 6.546 10.506 1.00 91.75 171 TRP A N 1
ATOM 1340 C CA . TRP A 1 171 ? -5.985 5.187 10.410 1.00 91.75 171 TRP A CA 1
ATOM 1341 C C . TRP A 1 171 ? -5.410 4.718 11.745 1.00 91.75 171 TRP A C 1
ATOM 1343 O O . TRP A 1 171 ? -5.726 3.628 12.222 1.00 91.75 171 TRP A O 1
ATOM 1353 N N . ARG A 1 172 ? -4.695 5.594 12.454 1.00 90.44 172 ARG A N 1
ATOM 1354 C CA . ARG A 1 172 ? -4.192 5.303 13.804 1.00 90.44 172 ARG A CA 1
ATOM 1355 C C . ARG A 1 172 ? -5.315 4.967 14.795 1.00 90.44 172 ARG A C 1
ATOM 1357 O O . ARG A 1 172 ? -5.194 4.022 15.574 1.00 90.44 172 ARG A O 1
ATOM 1364 N N . ALA A 1 173 ? -6.417 5.718 14.756 1.00 92.00 173 ALA A N 1
ATOM 1365 C CA . ALA A 1 173 ? -7.600 5.461 15.573 1.00 92.00 173 ALA A CA 1
ATOM 1366 C C . ALA A 1 173 ? -8.297 4.155 15.171 1.00 92.00 173 ALA A C 1
ATOM 1368 O O . ALA A 1 173 ? -8.691 3.361 16.030 1.00 92.00 173 ALA A O 1
ATOM 1369 N N . PHE A 1 174 ? -8.420 3.921 13.865 1.00 94.12 174 PHE A N 1
ATOM 1370 C CA . PHE A 1 174 ? -9.043 2.745 13.281 1.00 94.12 174 PHE A CA 1
ATOM 1371 C C . PHE A 1 174 ? -8.304 1.473 13.703 1.00 94.12 174 PHE A C 1
ATOM 1373 O O . PHE A 1 174 ? -8.950 0.510 14.115 1.00 94.12 174 PHE A O 1
ATOM 1380 N N . HIS A 1 175 ? -6.970 1.481 13.696 1.00 92.94 175 HIS A N 1
ATOM 1381 C CA . HIS A 1 175 ? -6.128 0.344 14.087 1.00 92.94 175 HIS A CA 1
ATOM 1382 C C . HIS A 1 175 ? -5.948 0.168 15.602 1.00 92.94 175 HIS A C 1
ATOM 1384 O O . HIS A 1 175 ? -5.461 -0.871 16.047 1.00 92.94 175 HIS A O 1
ATOM 1390 N N . SER A 1 176 ? -6.405 1.121 16.425 1.00 92.88 176 SER A N 1
ATOM 1391 C CA . SER A 1 176 ? -6.190 1.113 17.885 1.00 92.88 176 SER A CA 1
ATOM 1392 C C . SER A 1 176 ? -6.648 -0.172 18.595 1.00 92.88 176 SER A C 1
ATOM 1394 O O . SER A 1 176 ? -6.128 -0.508 19.659 1.00 92.88 176 SER A O 1
ATOM 1396 N N . CYS A 1 177 ? -7.613 -0.900 18.019 1.00 94.69 177 CYS A N 1
ATOM 1397 C CA . CYS A 1 177 ? -8.226 -2.100 18.589 1.00 94.69 177 CYS A CA 1
ATOM 1398 C C . CYS A 1 177 ? -7.780 -3.437 17.974 1.00 94.69 177 CYS A C 1
ATOM 1400 O O . CYS A 1 177 ? -8.237 -4.480 18.452 1.00 94.69 177 CYS A O 1
ATOM 1402 N N . ASP A 1 178 ? -6.894 -3.446 16.977 1.00 92.75 178 ASP A N 1
ATOM 1403 C CA . ASP A 1 178 ? -6.588 -4.659 16.197 1.00 92.75 178 ASP A CA 1
ATOM 1404 C C . ASP A 1 178 ? -5.964 -5.772 17.020 1.00 92.75 178 ASP A C 1
ATOM 1406 O O . ASP A 1 178 ? -6.422 -6.914 16.974 1.00 92.75 178 ASP A O 1
ATOM 1410 N N . GLU A 1 179 ? -5.004 -5.432 17.878 1.00 90.06 179 GLU A N 1
ATOM 1411 C CA . GLU A 1 179 ? -4.365 -6.410 18.759 1.00 90.06 179 GLU A CA 1
ATOM 1412 C C . GLU A 1 179 ? -5.377 -7.107 19.680 1.00 90.06 179 GLU A C 1
ATOM 1414 O O . GLU A 1 179 ? -5.271 -8.307 19.944 1.00 90.06 179 GLU A O 1
ATOM 1419 N N . LYS A 1 180 ? -6.388 -6.371 20.169 1.00 92.56 180 LYS A N 1
ATOM 1420 C CA . LYS A 1 180 ? -7.429 -6.944 21.035 1.00 92.56 180 LYS A CA 1
ATOM 1421 C C . LYS A 1 180 ? -8.363 -7.862 20.256 1.00 92.56 180 LYS A C 1
ATOM 1423 O O . LYS A 1 180 ? -8.728 -8.910 20.784 1.00 92.56 180 LYS A O 1
ATOM 1428 N N . ILE A 1 181 ? -8.736 -7.486 19.033 1.00 92.38 181 ILE A N 1
ATOM 1429 C CA . ILE A 1 181 ? -9.594 -8.302 18.164 1.00 92.38 181 ILE A CA 1
ATOM 1430 C C . ILE A 1 181 ? -8.875 -9.611 17.814 1.00 92.38 181 ILE A C 1
ATOM 1432 O O . ILE A 1 181 ? -9.400 -10.685 18.111 1.00 92.38 181 ILE A O 1
ATOM 1436 N N . ALA A 1 182 ? -7.629 -9.536 17.340 1.00 89.06 182 ALA A N 1
ATOM 1437 C CA . ALA A 1 182 ? -6.816 -10.713 17.025 1.00 89.06 182 ALA A CA 1
ATOM 1438 C C . ALA A 1 182 ? -6.609 -11.635 18.250 1.00 89.06 182 ALA A C 1
ATOM 1440 O O . ALA A 1 182 ? -6.660 -12.870 18.162 1.00 89.06 182 ALA A O 1
ATOM 1441 N N . ALA A 1 183 ? -6.427 -11.056 19.443 1.00 88.69 183 ALA A N 1
ATOM 1442 C CA . ALA A 1 183 ? -6.297 -11.814 20.688 1.00 88.69 183 ALA A CA 1
ATOM 1443 C C . ALA A 1 183 ? -7.600 -12.506 21.142 1.00 88.69 183 ALA A C 1
ATOM 1445 O O . ALA A 1 183 ? -7.547 -13.465 21.920 1.00 88.69 183 ALA A O 1
ATOM 1446 N N . GLU A 1 184 ? -8.773 -12.028 20.722 1.00 87.88 184 GLU A N 1
ATOM 1447 C CA . GLU A 1 184 ? -10.058 -12.677 21.001 1.00 87.88 184 GLU A CA 1
ATOM 1448 C C . GLU A 1 184 ? -10.349 -13.817 20.021 1.00 87.88 184 GLU A C 1
ATOM 1450 O O . GLU A 1 184 ? -10.758 -14.897 20.452 1.00 87.88 184 GLU A O 1
ATOM 1455 N N . GLU A 1 185 ? -10.050 -13.633 18.736 1.00 80.19 185 GLU A N 1
ATOM 1456 C CA . GLU A 1 185 ? -10.237 -14.663 17.705 1.00 80.19 185 GLU A CA 1
ATOM 1457 C C . GLU A 1 185 ? -9.373 -15.902 17.965 1.00 80.19 185 GLU A C 1
ATOM 1459 O O . GLU A 1 185 ? -9.841 -17.038 17.872 1.00 80.19 185 GLU A O 1
ATOM 1464 N N . THR A 1 186 ? -8.136 -15.703 18.420 1.00 74.25 186 THR A N 1
ATOM 1465 C CA . THR A 1 186 ? -7.250 -16.801 18.847 1.00 74.25 186 THR A CA 1
ATOM 1466 C C . THR A 1 186 ? -7.761 -17.536 20.094 1.00 74.25 186 THR A C 1
ATOM 1468 O O . THR A 1 186 ? -7.549 -18.745 20.243 1.00 74.25 186 THR A O 1
ATOM 1471 N N . LYS A 1 187 ? -8.476 -16.851 20.998 1.00 65.06 187 LYS A N 1
ATOM 1472 C CA . LYS A 1 187 ? -9.100 -17.475 22.179 1.00 65.06 187 LYS A CA 1
ATOM 1473 C C . LYS A 1 187 ? -10.357 -18.260 21.823 1.00 65.06 187 LYS A C 1
ATOM 1475 O O . LYS A 1 187 ? -10.561 -19.332 22.392 1.00 65.06 187 LYS A O 1
ATOM 1480 N N . ASP A 1 188 ? -11.175 -17.768 20.901 1.00 59.66 188 ASP A N 1
ATOM 1481 C CA . ASP A 1 188 ? -12.376 -18.477 20.455 1.00 59.66 188 ASP A CA 1
ATOM 1482 C C . ASP A 1 188 ? -12.046 -19.629 19.490 1.00 59.66 188 ASP A C 1
ATOM 1484 O O . ASP A 1 188 ? -12.661 -20.694 19.592 1.00 59.66 188 ASP A O 1
ATOM 1488 N N . GLY A 1 189 ? -10.978 -19.521 18.691 1.00 45.28 189 GLY A N 1
ATOM 1489 C CA . GLY A 1 189 ? -10.396 -20.648 17.950 1.00 45.28 189 GLY A CA 1
ATOM 1490 C C . GLY A 1 189 ? -9.916 -21.782 18.870 1.00 45.28 189 GLY A C 1
ATOM 1491 O O . GLY A 1 189 ? -10.137 -22.959 18.584 1.00 45.28 189 GLY A O 1
ATOM 1492 N N . ASN A 1 190 ? -9.373 -21.446 20.045 1.00 47.16 190 ASN A N 1
ATOM 1493 C CA . ASN A 1 190 ? -9.030 -22.428 21.081 1.00 47.16 190 ASN A CA 1
ATOM 1494 C C . ASN A 1 190 ? -10.249 -22.981 21.846 1.00 47.16 190 ASN A C 1
ATOM 1496 O O . ASN A 1 190 ? -10.158 -24.067 22.419 1.00 47.16 190 ASN A O 1
ATOM 1500 N N . LYS A 1 191 ? -11.403 -22.297 21.842 1.00 39.19 191 LYS A N 1
ATOM 1501 C CA . LYS A 1 191 ? -12.667 -22.860 22.362 1.00 39.19 191 LYS A CA 1
ATOM 1502 C C . LYS A 1 191 ? -13.346 -23.798 21.362 1.00 39.19 191 LYS A C 1
ATOM 1504 O O . LYS A 1 191 ? -13.987 -24.753 21.793 1.00 39.19 191 LYS A O 1
ATOM 1509 N N . ALA A 1 192 ? -13.172 -23.581 20.056 1.00 35.28 192 ALA A N 1
ATOM 1510 C CA . ALA A 1 192 ? -13.657 -24.487 19.011 1.00 35.28 192 ALA A CA 1
ATOM 1511 C C . ALA A 1 192 ? -12.846 -25.799 18.921 1.00 35.28 192 ALA A C 1
ATOM 1513 O O . ALA A 1 192 ? -13.334 -26.792 18.389 1.00 35.28 192 ALA A O 1
ATOM 1514 N N . ALA A 1 193 ? -11.643 -25.850 19.503 1.00 35.94 193 ALA A N 1
ATOM 1515 C CA . ALA A 1 193 ? -10.782 -27.035 19.536 1.00 35.94 193 ALA A CA 1
ATOM 1516 C C . ALA A 1 193 ? -11.107 -28.035 20.674 1.00 35.94 193 ALA A C 1
ATOM 1518 O O . ALA A 1 193 ? -10.219 -28.740 21.157 1.00 35.94 193 ALA A O 1
ATOM 1519 N N . THR A 1 194 ? -12.370 -28.136 21.110 1.00 40.19 194 THR A N 1
ATOM 1520 C CA . THR A 1 194 ? -12.817 -29.202 22.029 1.00 40.19 194 THR A CA 1
ATOM 1521 C C . THR A 1 194 ? -13.925 -30.036 21.374 1.00 40.19 194 THR A C 1
ATOM 1523 O O . THR A 1 194 ? -15.005 -29.517 21.126 1.00 40.19 194 THR A O 1
ATOM 1526 N N . MET A 1 195 ? -13.648 -31.337 21.164 1.00 33.88 195 MET A N 1
ATOM 1527 C CA . MET A 1 195 ? -14.393 -32.363 20.388 1.00 33.88 195 MET A CA 1
ATOM 1528 C C . MET A 1 195 ? -14.230 -32.220 18.866 1.00 33.88 195 MET A C 1
ATOM 1530 O O . MET A 1 195 ? -14.794 -31.326 18.265 1.00 33.88 195 MET A O 1
ATOM 1534 N N . THR A 1 196 ? -13.482 -33.053 18.142 1.00 28.47 196 THR A N 1
ATOM 1535 C CA . THR A 1 196 ? -13.324 -34.515 18.216 1.00 28.47 196 THR A CA 1
ATOM 1536 C C . THR A 1 196 ? -11.879 -34.931 17.937 1.00 28.47 196 THR A C 1
ATOM 1538 O O . THR A 1 196 ? -11.388 -34.794 16.819 1.00 28.47 196 THR A O 1
ATOM 1541 N N . THR A 1 197 ? -11.214 -35.531 18.922 1.00 30.73 197 THR A N 1
ATOM 1542 C CA . THR A 1 197 ? -10.010 -36.334 18.692 1.00 30.73 197 THR A CA 1
ATOM 1543 C C . THR A 1 197 ? -10.408 -37.657 18.037 1.00 30.73 197 THR A C 1
ATOM 1545 O O . THR A 1 197 ? -10.725 -38.632 18.714 1.00 30.73 197 THR A O 1
ATOM 1548 N N . SER A 1 198 ? -10.388 -37.708 16.703 1.00 30.19 198 SER A N 1
ATOM 1549 C CA . SER A 1 198 ? -10.207 -38.980 15.999 1.00 30.19 198 SER A CA 1
ATOM 1550 C C . SER A 1 198 ? -8.713 -39.169 15.782 1.00 30.19 198 SER A C 1
ATOM 1552 O O . SER A 1 198 ? -8.075 -38.471 14.997 1.00 30.19 198 SER A O 1
ATOM 1554 N N . LEU A 1 199 ? -8.143 -40.068 16.576 1.00 31.83 199 LEU A N 1
ATOM 1555 C CA . LEU A 1 199 ? -6.737 -40.429 16.553 1.00 31.83 199 LEU A CA 1
ATOM 1556 C C . LEU A 1 199 ? -6.474 -41.311 15.319 1.00 31.83 199 LEU A C 1
ATOM 1558 O O . LEU A 1 199 ? -6.556 -42.534 15.404 1.00 31.83 199 LEU A O 1
ATOM 1562 N N . THR A 1 200 ? -6.159 -40.727 14.163 1.00 32.25 200 THR A N 1
ATOM 1563 C CA . THR A 1 200 ? -5.513 -41.482 13.078 1.00 32.25 200 THR A CA 1
ATOM 1564 C C . THR A 1 200 ? -4.006 -41.329 13.193 1.00 32.25 200 THR A C 1
ATOM 1566 O O . THR A 1 200 ? -3.409 -40.341 12.775 1.00 32.25 200 THR A O 1
ATOM 1569 N N . LEU A 1 201 ? -3.414 -42.340 13.822 1.00 31.03 201 LEU A N 1
ATOM 1570 C CA . LEU A 1 201 ? -1.985 -42.589 13.911 1.00 31.03 201 LEU A CA 1
ATOM 1571 C C . LEU A 1 201 ? -1.446 -42.940 12.512 1.00 31.03 201 LEU A C 1
ATOM 1573 O O . LEU A 1 201 ? -1.521 -44.096 12.099 1.00 31.03 201 LEU A O 1
ATOM 1577 N N . THR A 1 202 ? -0.889 -41.975 11.783 1.00 34.38 202 THR A N 1
ATOM 1578 C CA . THR A 1 202 ? -0.086 -42.279 10.589 1.00 34.38 202 THR A CA 1
ATOM 1579 C C . THR A 1 202 ? 1.380 -42.302 10.999 1.00 34.38 202 THR A C 1
ATOM 1581 O O . THR A 1 202 ? 2.017 -41.269 11.190 1.00 34.38 202 THR A O 1
ATOM 1584 N N . ALA A 1 203 ? 1.895 -43.512 11.202 1.00 29.89 203 ALA A N 1
ATOM 1585 C CA . ALA A 1 203 ? 3.295 -43.765 11.489 1.00 29.89 203 ALA A CA 1
ATOM 1586 C C . ALA A 1 203 ? 4.181 -43.270 10.331 1.00 29.89 203 ALA A C 1
ATOM 1588 O O . ALA A 1 203 ? 4.047 -43.735 9.199 1.00 29.89 203 ALA A O 1
ATOM 1589 N N . LEU A 1 204 ? 5.119 -42.365 10.629 1.00 29.38 204 LEU A N 1
ATOM 1590 C CA . LEU A 1 204 ? 6.275 -42.114 9.771 1.00 29.38 204 LEU A CA 1
ATOM 1591 C C . LEU A 1 204 ? 7.130 -43.386 9.729 1.00 29.38 204 LEU A C 1
ATOM 1593 O O . LEU A 1 204 ? 7.798 -43.734 10.704 1.00 29.38 204 LEU A O 1
ATOM 1597 N N . VAL A 1 205 ? 7.138 -44.071 8.588 1.00 31.95 205 VAL A N 1
ATOM 1598 C CA . VAL A 1 205 ? 8.158 -45.076 8.287 1.00 31.95 205 VAL A CA 1
ATOM 1599 C C . VAL A 1 205 ? 9.391 -44.341 7.767 1.00 31.95 205 VAL A C 1
ATOM 1601 O O . VAL A 1 205 ? 9.474 -43.984 6.595 1.00 31.95 205 VAL A O 1
ATOM 1604 N N . PHE A 1 206 ? 10.365 -44.124 8.650 1.00 28.88 206 PHE A N 1
ATOM 1605 C CA . PHE A 1 206 ? 11.746 -43.865 8.250 1.00 28.88 206 PHE A CA 1
ATOM 1606 C C . PHE A 1 206 ? 12.345 -45.168 7.711 1.00 28.88 206 PHE A C 1
ATOM 1608 O O . PHE A 1 206 ? 12.744 -46.045 8.477 1.00 28.88 206 PHE A O 1
ATOM 1615 N N . LEU A 1 207 ? 12.421 -45.303 6.388 1.00 29.42 207 LEU A N 1
ATOM 1616 C CA . LEU A 1 207 ? 13.245 -46.332 5.758 1.00 29.42 207 LEU A CA 1
ATOM 1617 C C . LEU A 1 207 ? 14.684 -45.821 5.658 1.00 29.42 207 LEU A C 1
ATOM 1619 O O . LEU A 1 207 ? 15.083 -45.150 4.710 1.00 29.42 207 LEU A O 1
ATOM 1623 N N . ASN A 1 208 ? 15.458 -46.168 6.685 1.00 31.80 208 ASN A N 1
ATOM 1624 C CA . ASN A 1 208 ? 16.906 -46.274 6.600 1.00 31.80 208 ASN A CA 1
ATOM 1625 C C . ASN A 1 208 ? 17.270 -47.305 5.524 1.00 31.80 208 ASN A C 1
ATOM 1627 O O . ASN A 1 208 ? 16.936 -48.481 5.658 1.00 31.80 208 ASN A O 1
ATOM 1631 N N . ALA A 1 209 ? 18.023 -46.885 4.513 1.00 30.36 209 ALA A N 1
ATOM 1632 C CA . ALA A 1 209 ? 18.768 -47.788 3.645 1.00 30.36 209 ALA A CA 1
ATOM 1633 C C . ALA A 1 209 ? 20.217 -47.296 3.516 1.00 30.36 209 ALA A C 1
ATOM 1635 O O . ALA A 1 209 ? 20.666 -46.846 2.468 1.00 30.36 209 ALA A O 1
ATOM 1636 N N . PHE A 1 210 ? 20.977 -47.412 4.607 1.00 33.1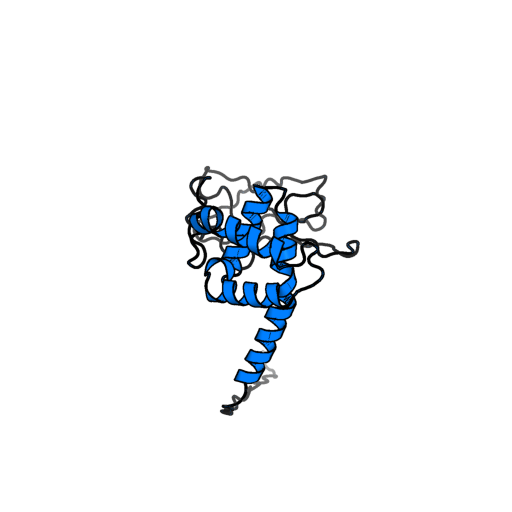9 210 PHE A N 1
ATOM 1637 C CA . PHE A 1 210 ? 22.393 -47.749 4.480 1.00 33.19 210 PHE A CA 1
ATOM 1638 C C . PHE A 1 210 ? 22.450 -49.233 4.102 1.00 33.19 210 PHE A C 1
ATOM 1640 O O . PHE A 1 210 ? 21.886 -50.061 4.810 1.00 33.19 210 PHE A O 1
ATOM 1647 N N . THR A 1 211 ? 23.089 -49.609 2.996 1.00 33.69 211 THR A N 1
ATOM 1648 C CA . THR A 1 211 ? 24.483 -50.091 2.955 1.00 33.69 211 THR A CA 1
ATOM 1649 C C . THR A 1 211 ? 24.789 -50.683 1.564 1.00 33.69 211 THR A C 1
ATOM 1651 O O . THR A 1 211 ? 24.096 -51.588 1.122 1.00 33.69 211 THR A O 1
ATOM 1654 N N . LYS A 1 212 ? 25.881 -50.203 0.941 1.00 33.09 212 LYS A N 1
ATOM 1655 C CA . LYS A 1 212 ? 26.962 -50.984 0.292 1.00 33.09 212 LYS A CA 1
ATOM 1656 C C . LYS A 1 212 ? 26.610 -52.127 -0.696 1.00 33.09 212 LYS A C 1
ATOM 1658 O O . LYS A 1 212 ? 26.101 -53.148 -0.259 1.00 33.09 212 LYS A O 1
ATOM 1663 N N . LEU A 1 213 ? 27.139 -52.058 -1.934 1.00 32.38 213 LEU A N 1
ATOM 1664 C CA . LEU A 1 213 ? 28.341 -52.796 -2.422 1.00 32.38 213 LEU A CA 1
ATOM 1665 C C . LEU A 1 213 ? 28.357 -53.098 -3.947 1.00 32.38 213 LEU A C 1
ATOM 1667 O O . LEU A 1 213 ? 27.364 -53.558 -4.494 1.00 32.38 213 LEU A O 1
ATOM 1671 N N . PHE A 1 214 ? 29.572 -52.963 -4.516 1.00 34.97 214 PHE A N 1
ATOM 1672 C CA . PHE A 1 214 ? 30.125 -53.452 -5.805 1.00 34.97 214 PHE A CA 1
ATOM 1673 C C . PHE A 1 214 ? 29.586 -52.784 -7.092 1.00 34.97 214 PHE A C 1
ATOM 1675 O O . PHE A 1 214 ? 28.384 -52.702 -7.289 1.00 34.97 214 PHE A O 1
ATOM 1682 N N . THR A 1 215 ? 30.397 -52.253 -8.017 1.00 42.34 215 THR A N 1
ATOM 1683 C CA . THR A 1 215 ? 31.804 -52.504 -8.410 1.00 42.34 215 THR A CA 1
ATOM 1684 C C . THR A 1 215 ? 32.393 -51.237 -9.024 1.00 42.34 215 THR A C 1
ATOM 1686 O O . THR A 1 215 ? 31.594 -50.463 -9.594 1.00 42.34 215 THR A O 1
#

Organism: Owenia fusiformis (NCBI:txid6347)

Secondary structure (DSSP, 8-state):
-PPP----TT--TTS------SS-----TT-----------TT-SS---B-SSTTSB--------SS--GGGS---EETTEETTS-TTGGGSS---EETTEEHHHIIIIIHHHHHHHHHHHS-TTSS---HHHHHHHHHHHHH-HHHHSHHHHHHHHHHHHHH-TT-HHHHHHHHTTHHHHHHHHHHHHHHHT-S--------------------

InterPro domains:
  IPR000945 Dopamine beta-hydroxylase-like [PTHR10157] (3-73)
  IPR008977 PHM/PNGase F domain superfamily [SSF49742] (12-74)
  IPR014784 Copper type II, ascorbate-dependent monooxygenase-like, C-terminal [G3DSA:2.60.120.230] (2-98)
  IPR024548 Copper type II ascorbate-dependent monooxygenase, C-terminal [PF03712] (4-70)